Protein AF-A0A7X9J1D1-F1 (afdb_monomer_lite)

Structure (mmCIF, N/CA/C/O backbone):
data_AF-A0A7X9J1D1-F1
#
_entry.id   AF-A0A7X9J1D1-F1
#
loop_
_atom_site.group_PDB
_atom_site.id
_atom_site.type_symbol
_atom_site.label_atom_id
_atom_site.label_alt_id
_atom_site.label_comp_id
_atom_site.label_asym_id
_atom_site.label_entity_id
_atom_site.label_seq_id
_atom_site.pdbx_PDB_ins_code
_atom_site.Cartn_x
_atom_site.Cartn_y
_atom_site.Cartn_z
_atom_site.occupancy
_atom_site.B_iso_or_equiv
_atom_site.auth_seq_id
_atom_site.auth_comp_id
_atom_site.auth_asym_id
_atom_site.auth_atom_id
_atom_site.pdbx_PDB_model_num
ATOM 1 N N . MET A 1 1 ? -18.814 24.454 -16.042 1.00 37.38 1 MET A N 1
ATOM 2 C CA . MET A 1 1 ? -18.694 24.321 -14.575 1.00 37.38 1 MET A CA 1
ATOM 3 C C . MET A 1 1 ? -17.590 23.316 -14.284 1.00 37.38 1 MET A C 1
ATOM 5 O O . MET A 1 1 ? -17.759 22.141 -14.573 1.00 37.38 1 MET A O 1
ATOM 9 N N . ARG A 1 2 ? -16.422 23.793 -13.845 1.00 37.97 2 ARG A N 1
ATOM 10 C CA . ARG A 1 2 ? -15.313 22.965 -13.346 1.00 37.97 2 ARG A CA 1
ATOM 11 C C . ARG A 1 2 ? -15.400 22.932 -11.813 1.00 37.97 2 ARG A C 1
ATOM 13 O O . ARG A 1 2 ? -15.785 23.941 -11.235 1.00 37.97 2 ARG A O 1
ATOM 20 N N . ASN A 1 3 ? -14.972 21.813 -11.222 1.00 38.62 3 ASN A N 1
ATOM 21 C CA . ASN A 1 3 ? -14.727 21.553 -9.791 1.00 38.62 3 ASN A CA 1
ATOM 22 C C . ASN A 1 3 ? -15.953 21.144 -8.947 1.00 38.62 3 ASN A C 1
ATOM 24 O O . ASN A 1 3 ? -16.710 21.983 -8.480 1.00 38.62 3 ASN A O 1
ATOM 28 N N . GLY A 1 4 ? -16.102 19.833 -8.706 1.00 32.44 4 GLY A N 1
ATOM 29 C CA . GLY A 1 4 ? -17.093 19.280 -7.764 1.00 32.44 4 GLY A CA 1
ATOM 30 C C . GLY A 1 4 ? -17.046 17.759 -7.524 1.00 32.44 4 GLY A C 1
ATOM 31 O O . GLY A 1 4 ? -17.862 17.243 -6.770 1.00 32.44 4 GLY A O 1
ATOM 32 N N . GLY A 1 5 ? -16.121 17.014 -8.145 1.00 44.38 5 GLY A N 1
ATOM 33 C CA . GLY A 1 5 ? -16.179 15.542 -8.152 1.00 44.38 5 GLY A CA 1
ATOM 34 C C . GLY A 1 5 ? -15.749 14.841 -6.856 1.00 44.38 5 GLY A C 1
ATOM 35 O O . GLY A 1 5 ? -16.310 13.802 -6.530 1.00 44.38 5 GLY A O 1
ATOM 36 N N . GLY A 1 6 ? -14.772 15.386 -6.121 1.00 51.91 6 GLY A N 1
ATOM 37 C CA . GLY A 1 6 ? -14.196 14.722 -4.940 1.00 51.91 6 GLY A CA 1
ATOM 38 C C . GLY A 1 6 ? -15.049 14.874 -3.679 1.00 51.91 6 GLY A C 1
ATOM 39 O O . GLY A 1 6 ? -15.482 13.885 -3.099 1.00 51.91 6 GLY A O 1
ATOM 40 N N . ALA A 1 7 ? -15.357 16.117 -3.294 1.00 53.47 7 ALA A N 1
ATOM 41 C CA . ALA A 1 7 ? -16.108 16.407 -2.069 1.00 53.47 7 ALA A CA 1
ATOM 42 C C . ALA A 1 7 ? -17.511 15.772 -2.057 1.00 53.47 7 ALA A C 1
ATOM 44 O O . ALA A 1 7 ? -17.923 15.228 -1.040 1.00 53.47 7 ALA A O 1
ATOM 45 N N . ASN A 1 8 ? -18.210 15.774 -3.200 1.00 55.28 8 ASN A N 1
ATOM 46 C CA . ASN A 1 8 ? -19.555 15.203 -3.313 1.00 55.28 8 ASN A CA 1
ATOM 47 C C . ASN A 1 8 ? -19.542 13.661 -3.230 1.00 55.28 8 ASN A C 1
ATOM 49 O O . ASN A 1 8 ? -20.447 13.050 -2.673 1.00 55.28 8 ASN A O 1
ATOM 53 N N . ARG A 1 9 ? -18.483 13.005 -3.729 1.00 58.22 9 ARG A N 1
ATOM 54 C CA . ARG A 1 9 ? -18.320 11.547 -3.589 1.00 58.22 9 ARG A CA 1
ATOM 55 C C . ARG A 1 9 ? -18.088 11.134 -2.139 1.00 58.22 9 ARG A C 1
ATOM 57 O O . ARG A 1 9 ? -18.704 10.169 -1.702 1.00 58.22 9 ARG A O 1
ATOM 64 N N . LEU A 1 10 ? -17.267 11.878 -1.401 1.00 60.16 10 LEU A N 1
ATOM 65 C CA . LEU A 1 10 ? -16.968 11.583 0.004 1.00 60.16 10 LEU A CA 1
ATOM 66 C C . LEU A 1 10 ? -18.190 11.743 0.916 1.00 60.16 10 LEU A C 1
ATOM 68 O O . LEU A 1 10 ? -18.344 10.976 1.859 1.00 60.16 10 LEU A O 1
ATOM 72 N N . SER A 1 11 ? -19.080 12.695 0.620 1.00 60.31 11 SER A N 1
ATOM 73 C CA . SER A 1 11 ? -20.310 12.910 1.394 1.00 60.31 11 SER A CA 1
ATOM 74 C C . SER A 1 11 ? -21.479 12.008 0.992 1.00 60.31 11 SER A C 1
ATOM 76 O O . SER A 1 11 ? -22.411 11.854 1.778 1.00 60.31 11 SER A O 1
ATOM 78 N N . CYS A 1 12 ? -21.474 11.444 -0.222 1.00 62.88 12 CYS A N 1
ATOM 79 C CA . CYS A 1 12 ? -22.634 10.728 -0.772 1.00 62.88 12 CYS A CA 1
ATOM 80 C C . CYS A 1 12 ? -22.383 9.247 -1.086 1.00 62.88 12 CYS A C 1
ATOM 82 O O . CYS A 1 12 ? -23.346 8.519 -1.306 1.00 62.88 12 CYS A O 1
ATOM 84 N N . ASN A 1 13 ? -21.130 8.782 -1.097 1.00 74.69 13 ASN A N 1
ATOM 85 C CA . ASN A 1 13 ? -20.794 7.370 -1.260 1.00 74.69 13 ASN A CA 1
ATOM 86 C C . ASN A 1 13 ? -19.872 6.888 -0.131 1.00 74.69 13 ASN A C 1
ATOM 88 O O . ASN A 1 13 ? -18.643 6.909 -0.235 1.00 74.69 13 ASN A O 1
ATOM 92 N N . MET A 1 14 ? -20.487 6.401 0.947 1.00 79.38 14 MET A N 1
ATOM 93 C CA . MET A 1 14 ? -19.767 5.851 2.099 1.00 79.38 14 MET A CA 1
ATOM 94 C C . MET A 1 14 ? -19.216 4.432 1.863 1.00 79.38 14 MET A C 1
ATOM 96 O O . MET A 1 14 ? -18.467 3.933 2.702 1.00 79.38 14 MET A O 1
ATOM 100 N N . LEU A 1 15 ? -19.552 3.800 0.731 1.00 84.25 15 LEU A N 1
ATOM 101 C CA . LEU A 1 15 ? -19.179 2.426 0.364 1.00 84.25 15 LEU A CA 1
ATOM 102 C C . LEU A 1 15 ? -18.199 2.365 -0.827 1.00 84.25 15 LEU A C 1
ATOM 104 O O . LEU A 1 15 ? -18.083 1.340 -1.497 1.00 84.25 15 LEU A O 1
ATOM 108 N N . GLY A 1 16 ? -17.491 3.463 -1.103 1.00 89.56 16 GLY A N 1
ATOM 109 C CA . GLY A 1 16 ? -16.378 3.486 -2.055 1.00 89.56 16 GLY A CA 1
ATOM 110 C C . GLY A 1 16 ? -15.032 3.200 -1.387 1.00 89.56 16 GLY A C 1
ATOM 111 O O . GLY A 1 16 ? -14.862 3.469 -0.193 1.00 89.56 16 GLY A O 1
ATOM 112 N N . SER A 1 17 ? -14.061 2.716 -2.168 1.00 93.19 17 SER A N 1
ATOM 113 C CA . SER A 1 17 ? -12.706 2.389 -1.683 1.00 93.19 17 SER A CA 1
ATOM 114 C C . SER A 1 17 ? -12.043 3.564 -0.952 1.00 93.19 17 SER A C 1
ATOM 116 O O . SER A 1 17 ? -11.580 3.422 0.176 1.00 93.19 17 SER A O 1
ATOM 118 N N . GLN A 1 18 ? -12.121 4.767 -1.525 1.00 92.00 18 GLN A N 1
ATOM 119 C CA . GLN A 1 18 ? -11.557 5.978 -0.921 1.00 92.00 18 GLN A CA 1
ATOM 120 C C . GLN A 1 18 ? -12.185 6.301 0.449 1.00 92.00 18 GLN A C 1
ATOM 122 O O . GLN A 1 18 ? -11.490 6.639 1.406 1.00 92.00 18 GLN A O 1
ATOM 127 N N . THR A 1 19 ? -13.507 6.167 0.580 1.00 92.69 19 THR A N 1
ATOM 128 C CA . THR A 1 19 ? -14.197 6.429 1.851 1.00 92.69 19 THR A CA 1
ATOM 129 C C . THR A 1 19 ? -13.860 5.372 2.901 1.00 92.69 19 THR A C 1
ATOM 131 O O . THR A 1 19 ? -13.704 5.697 4.078 1.00 92.69 19 THR A O 1
ATOM 134 N N . MET A 1 20 ? -13.690 4.116 2.479 1.00 95.50 20 MET A N 1
ATOM 135 C CA . MET A 1 20 ? -13.184 3.048 3.339 1.00 95.50 20 MET A CA 1
ATOM 136 C C . MET A 1 20 ? -11.764 3.353 3.829 1.00 95.50 20 MET A C 1
ATOM 138 O O . MET A 1 20 ? -11.512 3.230 5.026 1.00 95.50 20 MET A O 1
ATOM 142 N N . CYS A 1 21 ? -10.872 3.825 2.951 1.00 96.88 21 CYS A N 1
ATOM 143 C CA . CYS A 1 21 ? -9.528 4.271 3.321 1.00 96.88 21 CYS A CA 1
ATOM 144 C C . CYS A 1 21 ? -9.569 5.333 4.428 1.00 96.88 21 CYS A C 1
ATOM 146 O O . CYS A 1 21 ? -8.944 5.167 5.476 1.00 96.88 21 CYS A O 1
ATOM 148 N N . PHE A 1 22 ? -10.365 6.392 4.249 1.00 95.50 22 PHE A N 1
ATOM 149 C CA . PHE A 1 22 ? -10.497 7.443 5.260 1.00 95.50 22 PHE A CA 1
ATOM 150 C C . PHE A 1 22 ? -11.062 6.925 6.582 1.00 95.50 22 PHE A C 1
ATOM 152 O O . PHE A 1 22 ? -10.557 7.281 7.646 1.00 95.50 22 PHE A O 1
ATOM 159 N N . ASN A 1 23 ? -12.079 6.065 6.531 1.00 95.62 23 ASN A N 1
ATOM 160 C CA . ASN A 1 23 ? -12.676 5.501 7.737 1.00 95.62 23 ASN A CA 1
ATOM 161 C C . ASN A 1 23 ? -11.734 4.534 8.467 1.00 95.62 23 ASN A C 1
ATOM 163 O O . ASN A 1 23 ? -11.853 4.410 9.682 1.00 95.62 23 ASN A O 1
ATOM 167 N N . LEU A 1 24 ? -10.807 3.880 7.763 1.00 97.19 24 LEU A N 1
ATOM 168 C CA . LEU A 1 24 ? -9.833 2.966 8.358 1.00 97.19 24 LEU A CA 1
ATOM 169 C C . LEU A 1 24 ? -8.592 3.691 8.895 1.00 97.19 24 LEU A C 1
ATOM 171 O O . LEU A 1 24 ? -8.147 3.434 10.006 1.00 97.19 24 LEU A O 1
ATOM 175 N N . PHE A 1 25 ? -8.013 4.615 8.132 1.00 97.69 25 PHE A N 1
ATOM 176 C CA . PHE A 1 25 ? -6.746 5.254 8.504 1.00 97.69 25 PHE A CA 1
ATOM 177 C C . PHE A 1 25 ? -6.927 6.641 9.143 1.00 97.69 25 PHE A C 1
ATOM 179 O O . PHE A 1 25 ? -5.961 7.236 9.618 1.00 97.69 25 PHE A O 1
ATOM 186 N N . GLY A 1 26 ? -8.151 7.178 9.193 1.00 96.62 26 GLY A N 1
ATOM 187 C CA . GLY A 1 26 ? -8.445 8.516 9.723 1.00 96.62 26 GLY A CA 1
ATOM 188 C C . GLY A 1 26 ? -8.077 8.679 11.200 1.00 96.62 26 GLY A C 1
ATOM 189 O O . GLY A 1 26 ? -7.373 9.635 11.546 1.00 96.62 26 GLY A O 1
ATOM 190 N N . PRO A 1 27 ? -8.472 7.742 12.079 1.00 95.56 27 PRO A N 1
ATOM 191 C CA . PRO A 1 27 ? -8.053 7.769 13.480 1.00 95.56 27 PRO A CA 1
ATOM 192 C C . PRO A 1 27 ? -6.553 7.548 13.666 1.00 95.56 27 PRO A C 1
ATOM 194 O O . PRO A 1 27 ? -5.950 8.216 14.499 1.00 95.56 27 PRO A O 1
ATOM 197 N N . LEU A 1 28 ? -5.925 6.713 12.831 1.00 96.31 28 LEU A N 1
ATOM 198 C CA . LEU A 1 28 ? -4.470 6.511 12.832 1.00 96.31 28 LEU A CA 1
ATOM 199 C C . LEU A 1 28 ? -3.724 7.803 12.484 1.00 96.31 28 LEU A C 1
ATOM 201 O O . LEU A 1 28 ? -2.705 8.110 13.091 1.00 96.31 28 LEU A O 1
ATOM 205 N N . LYS A 1 29 ? -4.249 8.584 11.535 1.00 96.56 29 LYS A N 1
ATOM 206 C CA . LYS A 1 29 ? -3.732 9.915 11.201 1.00 96.56 29 LYS A CA 1
ATOM 207 C C . LYS A 1 29 ? -3.965 10.945 12.307 1.00 96.56 29 LYS A C 1
ATOM 209 O O . LYS A 1 29 ? -3.156 11.855 12.465 1.00 96.56 29 LYS A O 1
ATOM 214 N N . SER A 1 30 ? -5.089 10.844 13.011 1.00 95.06 30 SER A N 1
ATOM 215 C CA . SER A 1 30 ? -5.463 11.778 14.081 1.00 95.06 30 SER A CA 1
ATOM 216 C C . SER A 1 30 ? -4.678 11.537 15.373 1.00 95.06 30 SER A C 1
ATOM 218 O O . SER A 1 30 ? -4.515 12.465 16.165 1.00 95.06 30 SER A O 1
ATOM 220 N N . ASP A 1 31 ? -4.164 10.321 15.575 1.00 93.56 31 ASP A N 1
ATOM 221 C CA . ASP A 1 31 ? -3.245 10.006 16.665 1.00 93.56 31 ASP A CA 1
ATOM 222 C C . ASP A 1 31 ? -1.875 10.661 16.434 1.00 93.56 31 ASP A C 1
ATOM 224 O O . ASP A 1 31 ? -0.999 10.126 15.755 1.00 93.56 31 ASP A O 1
ATOM 228 N N . GLN A 1 32 ? -1.674 11.825 17.055 1.00 89.12 32 GLN A N 1
ATOM 229 C CA . GLN A 1 32 ? -0.433 12.600 16.960 1.00 89.12 32 GLN A CA 1
ATOM 230 C C . GLN A 1 32 ? 0.802 11.839 17.459 1.00 89.12 32 GLN A C 1
ATOM 232 O O . GLN A 1 32 ? 1.917 12.177 17.067 1.00 89.12 32 GLN A O 1
ATOM 237 N N . SER A 1 33 ? 0.624 10.832 18.320 1.00 93.50 33 SER A N 1
ATOM 238 C CA . SER A 1 33 ? 1.737 10.026 18.823 1.00 93.50 33 SER A CA 1
ATOM 239 C C . SER A 1 33 ? 2.232 8.989 17.810 1.00 93.50 33 SER A C 1
ATOM 241 O O . SER A 1 33 ? 3.330 8.461 17.974 1.00 93.50 33 SER A O 1
ATOM 243 N N . GLY A 1 34 ? 1.422 8.658 16.795 1.00 94.69 34 GLY A N 1
ATOM 244 C CA . GLY A 1 34 ? 1.678 7.556 15.865 1.00 94.69 34 GLY A CA 1
ATOM 245 C C . GLY A 1 34 ? 1.618 6.168 16.516 1.00 94.69 34 GLY A C 1
ATOM 246 O O . GLY A 1 34 ? 1.921 5.169 15.857 1.00 94.69 34 GLY A O 1
ATOM 247 N N . SER A 1 35 ? 1.239 6.069 17.793 1.00 95.50 35 SER A N 1
ATOM 248 C CA . SER A 1 35 ? 1.247 4.819 18.556 1.00 95.50 35 SER A CA 1
ATOM 249 C C . SER A 1 35 ? 0.245 3.806 18.012 1.00 95.50 35 SER A C 1
ATOM 251 O O . SER A 1 35 ? 0.592 2.637 17.862 1.00 95.50 35 SER A O 1
ATOM 253 N N . LEU A 1 36 ? -0.953 4.249 17.625 1.00 95.81 36 LEU A N 1
ATOM 254 C CA . LEU A 1 36 ? -1.994 3.389 17.073 1.00 95.81 36 LEU A CA 1
ATOM 255 C C . LEU A 1 36 ? -1.579 2.811 15.715 1.00 95.81 36 LEU A C 1
ATOM 257 O O . LEU A 1 36 ? -1.757 1.622 15.454 1.00 95.81 36 LEU A O 1
ATOM 261 N N . ALA A 1 37 ? -0.968 3.635 14.863 1.00 97.31 37 ALA A N 1
ATOM 262 C CA . ALA A 1 37 ? -0.440 3.183 13.581 1.00 97.31 37 ALA A CA 1
ATOM 263 C C . ALA A 1 37 ? 0.767 2.241 13.763 1.00 97.31 37 ALA A C 1
ATOM 265 O O . ALA A 1 37 ? 0.857 1.223 13.081 1.00 97.31 37 ALA A O 1
ATOM 266 N N . SER A 1 38 ? 1.658 2.528 14.718 1.00 97.88 38 SER A N 1
ATOM 267 C CA . SER A 1 38 ? 2.794 1.653 15.060 1.00 97.88 38 SER A CA 1
ATOM 268 C C . SER A 1 38 ? 2.322 0.298 15.590 1.00 97.88 38 SER A C 1
ATOM 270 O O . SER A 1 38 ? 2.835 -0.745 15.193 1.00 97.88 38 SER A O 1
ATOM 272 N N . LEU A 1 39 ? 1.294 0.304 16.441 1.00 96.38 39 LEU A N 1
ATOM 273 C CA . LEU A 1 39 ? 0.653 -0.893 16.978 1.00 96.38 39 LEU A CA 1
ATOM 274 C C . LEU A 1 39 ? 0.052 -1.760 15.870 1.00 96.38 39 LEU A C 1
ATOM 276 O O . LEU A 1 39 ? 0.234 -2.978 15.891 1.00 96.38 39 LEU A O 1
ATOM 280 N N . LEU A 1 40 ? -0.620 -1.136 14.897 1.00 97.25 40 LEU A N 1
ATOM 281 C CA . LEU A 1 40 ? -1.134 -1.828 13.719 1.00 97.25 40 LEU A CA 1
ATOM 282 C C . LEU A 1 40 ? 0.003 -2.498 12.934 1.00 97.25 40 LEU A C 1
ATOM 284 O O . LEU A 1 40 ? -0.059 -3.701 12.681 1.00 97.25 40 LEU A O 1
ATOM 288 N N . LEU A 1 41 ? 1.061 -1.753 12.587 1.00 97.56 41 LEU A N 1
ATOM 289 C CA . LEU A 1 41 ? 2.206 -2.312 11.853 1.00 97.56 41 LEU A CA 1
ATOM 290 C C . LEU A 1 41 ? 2.890 -3.452 12.619 1.00 97.56 41 LEU A C 1
ATOM 292 O O . LEU A 1 41 ? 3.300 -4.436 12.013 1.00 97.56 41 LEU A O 1
ATOM 296 N N . GLY A 1 42 ? 2.948 -3.368 13.950 1.00 97.12 42 GLY A N 1
ATOM 297 C CA . GLY A 1 42 ? 3.473 -4.421 14.820 1.00 97.12 42 GLY A CA 1
ATOM 298 C C . GLY A 1 42 ? 2.754 -5.769 14.701 1.00 97.12 42 GLY A C 1
ATOM 299 O O . GLY A 1 42 ? 3.328 -6.813 15.027 1.00 97.12 42 GLY A O 1
ATOM 300 N N . ARG A 1 43 ? 1.497 -5.752 14.245 1.00 97.06 43 ARG A N 1
ATOM 301 C CA . ARG A 1 43 ? 0.596 -6.910 14.226 1.00 97.06 43 ARG A CA 1
ATOM 302 C C . ARG A 1 43 ? 0.249 -7.399 12.822 1.00 97.06 43 ARG A C 1
ATOM 304 O O . ARG A 1 43 ? -0.106 -8.566 12.678 1.00 97.06 43 ARG A O 1
ATOM 311 N N . LEU A 1 44 ? 0.380 -6.556 11.799 1.00 97.75 44 LEU A N 1
ATOM 312 C CA . LEU A 1 44 ? 0.103 -6.946 10.418 1.00 97.75 44 LEU A CA 1
ATOM 313 C C . LEU A 1 44 ? 1.167 -7.914 9.860 1.00 97.75 44 LEU A C 1
ATOM 315 O O . LEU A 1 44 ? 2.366 -7.745 10.099 1.00 97.75 44 LEU A O 1
ATOM 319 N N . PRO A 1 45 ? 0.765 -8.928 9.074 1.00 96.88 45 PRO A N 1
ATOM 320 C CA . PRO A 1 45 ? 1.703 -9.854 8.453 1.00 96.88 45 PRO A CA 1
ATOM 321 C C . PRO A 1 45 ? 2.564 -9.143 7.401 1.00 96.88 45 PRO A C 1
ATOM 323 O O . PRO A 1 45 ? 2.072 -8.343 6.605 1.00 96.88 45 PRO A O 1
ATOM 326 N N . GLY A 1 46 ? 3.867 -9.436 7.410 1.00 96.50 46 GLY A N 1
ATOM 327 C CA . GLY A 1 46 ? 4.854 -8.832 6.505 1.00 96.50 46 GLY A CA 1
ATOM 328 C C . GLY A 1 46 ? 5.204 -7.370 6.810 1.00 96.50 46 GLY A C 1
ATOM 329 O O . GLY A 1 46 ? 6.185 -6.868 6.274 1.00 96.50 46 GLY A O 1
ATOM 330 N N . ALA A 1 47 ? 4.456 -6.702 7.692 1.00 96.75 47 ALA A N 1
ATOM 331 C CA . ALA A 1 47 ? 4.760 -5.352 8.136 1.00 96.75 47 ALA A CA 1
ATOM 332 C C . ALA A 1 47 ? 5.990 -5.319 9.074 1.00 96.75 47 ALA A C 1
ATOM 334 O O . ALA A 1 47 ? 6.290 -6.299 9.770 1.00 96.75 47 ALA A O 1
ATOM 335 N N . PRO A 1 48 ? 6.707 -4.185 9.130 1.00 94.19 48 PRO A N 1
ATOM 336 C CA . PRO A 1 48 ? 7.881 -4.009 9.980 1.00 94.19 48 PRO A CA 1
ATOM 337 C C . PRO A 1 48 ? 7.480 -3.930 11.468 1.00 94.19 48 PRO A C 1
ATOM 339 O O . PRO A 1 48 ? 7.018 -2.898 11.947 1.00 94.19 48 PRO A O 1
ATOM 342 N N . LYS A 1 49 ? 7.687 -5.021 12.220 1.00 92.81 49 LYS A N 1
ATOM 343 C CA . LYS A 1 49 ? 7.105 -5.214 13.569 1.00 92.81 49 LYS A CA 1
ATOM 344 C C . LYS A 1 49 ? 7.531 -4.201 14.645 1.00 92.81 49 LYS A C 1
ATOM 346 O O . LYS A 1 49 ? 6.759 -3.873 15.534 1.00 92.81 49 LYS A O 1
ATOM 351 N N . ASP A 1 50 ? 8.772 -3.746 14.586 1.00 93.75 50 ASP A N 1
ATOM 352 C CA . ASP A 1 50 ? 9.421 -2.787 15.496 1.00 93.75 50 ASP A CA 1
ATOM 353 C C . ASP A 1 50 ? 9.510 -1.370 14.898 1.00 93.75 50 ASP A C 1
ATOM 355 O O . ASP A 1 50 ? 10.362 -0.575 15.287 1.00 93.75 50 ASP A O 1
ATOM 359 N N . ALA A 1 51 ? 8.656 -1.050 13.921 1.00 97.44 51 ALA A N 1
ATOM 360 C CA . ALA A 1 51 ? 8.580 0.289 13.352 1.00 97.44 51 ALA A CA 1
ATOM 361 C C . ALA A 1 51 ? 7.860 1.282 14.278 1.00 97.44 51 ALA A C 1
ATOM 363 O O . ALA A 1 51 ? 6.784 1.000 14.803 1.00 97.44 51 ALA A O 1
ATOM 364 N N . SER A 1 52 ? 8.420 2.486 14.379 1.00 98.25 52 SER A N 1
ATOM 365 C CA . SER A 1 52 ? 7.769 3.657 14.963 1.00 98.25 52 SER A CA 1
ATOM 366 C C . SER A 1 52 ? 7.220 4.533 13.843 1.00 98.25 52 SER A C 1
ATOM 368 O O . SER A 1 52 ? 7.985 5.144 13.093 1.00 98.25 52 SER A O 1
ATOM 370 N N . VAL A 1 53 ? 5.898 4.590 13.704 1.00 98.44 53 VAL A N 1
ATOM 371 C CA . VAL A 1 53 ? 5.230 5.408 12.687 1.00 98.44 53 VAL A CA 1
ATOM 372 C C . VAL A 1 53 ? 5.476 6.888 12.954 1.00 98.44 53 VAL A C 1
ATOM 374 O O . VAL A 1 53 ? 5.241 7.392 14.047 1.00 98.44 53 VAL A O 1
ATOM 377 N N . THR A 1 54 ? 5.942 7.586 11.922 1.00 98.00 54 THR A N 1
ATOM 378 C CA . THR A 1 54 ? 6.237 9.023 11.941 1.00 98.00 54 THR A CA 1
ATOM 379 C C . THR A 1 54 ? 5.174 9.852 11.230 1.00 98.00 54 THR A C 1
ATOM 381 O O . THR A 1 54 ? 5.124 11.065 11.423 1.00 98.00 54 THR A O 1
ATOM 384 N N . GLY A 1 55 ? 4.318 9.230 10.416 1.00 97.81 55 GLY A N 1
ATOM 385 C CA . GLY A 1 55 ? 3.240 9.937 9.739 1.00 97.81 55 GLY A CA 1
ATOM 386 C C . GLY A 1 55 ? 2.286 9.021 8.986 1.00 97.81 55 GLY A C 1
ATOM 387 O O . GLY A 1 55 ? 2.674 7.969 8.483 1.00 97.81 55 GLY A O 1
ATOM 388 N N . VAL A 1 56 ? 1.032 9.467 8.897 1.00 98.50 56 VAL A N 1
ATOM 389 C CA . VAL A 1 56 ? -0.022 8.865 8.075 1.00 98.50 56 VAL A CA 1
ATOM 390 C C . VAL A 1 56 ? -0.600 9.947 7.166 1.00 98.50 56 VAL A C 1
ATOM 392 O O . VAL A 1 56 ? -1.031 11.022 7.611 1.00 98.50 56 VAL A O 1
ATOM 395 N N . PHE A 1 57 ? -0.597 9.673 5.870 1.00 98.25 57 PHE A N 1
ATOM 396 C CA . PHE A 1 57 ? -0.987 10.600 4.816 1.00 98.25 57 PHE A CA 1
ATOM 397 C C . PHE A 1 57 ? -2.035 9.946 3.925 1.00 98.25 57 PHE A C 1
ATOM 399 O O . PHE A 1 57 ? -2.071 8.728 3.801 1.00 98.25 57 PHE A O 1
ATOM 406 N N . PHE A 1 58 ? -2.881 10.771 3.321 1.00 98.06 58 PHE A N 1
ATOM 407 C CA . PHE A 1 58 ? -3.893 10.347 2.362 1.00 98.06 58 PHE A CA 1
ATOM 408 C C . PHE A 1 58 ? -3.570 10.935 1.001 1.00 98.06 58 PHE A C 1
ATOM 410 O O . PHE A 1 58 ? -3.028 12.042 0.954 1.00 98.06 58 PHE A O 1
ATOM 417 N N . GLU A 1 59 ? -3.939 10.229 -0.069 1.00 96.94 59 GLU A N 1
ATOM 418 C CA . GLU A 1 59 ? -3.720 10.680 -1.452 1.00 96.94 59 GLU A CA 1
ATOM 419 C C . GLU A 1 59 ? -2.261 11.097 -1.684 1.00 96.94 59 GLU A C 1
ATOM 421 O O . GLU A 1 59 ? -1.954 12.172 -2.207 1.00 96.94 59 GLU A O 1
ATOM 426 N N . TYR A 1 60 ? -1.336 10.268 -1.200 1.00 98.19 60 TYR A N 1
ATOM 427 C CA . TYR A 1 60 ? 0.075 10.610 -1.180 1.00 98.19 60 TYR A CA 1
ATOM 428 C C . TYR A 1 60 ? 0.737 10.242 -2.503 1.00 98.19 60 TYR A C 1
ATOM 430 O O . TYR A 1 60 ? 0.701 9.091 -2.939 1.00 98.19 60 TYR A O 1
ATOM 438 N N . ALA A 1 61 ? 1.422 11.212 -3.096 1.00 96.69 61 ALA A N 1
ATOM 439 C CA . ALA A 1 61 ? 2.377 10.990 -4.167 1.00 96.69 61 ALA A CA 1
ATOM 440 C C . ALA A 1 61 ? 3.629 11.842 -3.901 1.00 96.69 61 ALA A C 1
ATOM 442 O O . ALA A 1 61 ? 3.491 13.012 -3.523 1.00 96.69 61 ALA A O 1
ATOM 443 N N . PRO A 1 62 ? 4.841 11.299 -4.109 1.00 96.19 62 PRO A N 1
ATOM 444 C CA . PRO A 1 62 ? 6.055 12.106 -4.131 1.00 96.19 62 PRO A CA 1
ATOM 445 C C . PRO A 1 62 ? 6.055 13.035 -5.360 1.00 96.19 62 PRO A C 1
ATOM 447 O O . PRO A 1 62 ? 5.155 12.982 -6.203 1.00 96.19 62 PRO A O 1
ATOM 450 N N . ASP A 1 63 ? 7.077 13.886 -5.502 1.00 95.19 63 ASP A N 1
ATOM 451 C CA . ASP A 1 63 ? 7.215 14.724 -6.698 1.00 95.19 63 ASP A CA 1
ATOM 452 C C . ASP A 1 63 ? 7.251 13.858 -7.965 1.00 95.19 63 ASP A C 1
ATOM 454 O O . ASP A 1 63 ? 8.233 13.164 -8.259 1.00 95.19 63 ASP A O 1
ATOM 458 N N . LYS A 1 64 ? 6.166 13.939 -8.743 1.00 93.69 64 LYS A N 1
ATOM 459 C CA . LYS A 1 64 ? 5.983 13.154 -9.961 1.00 93.69 64 LYS A CA 1
ATOM 460 C C . LYS A 1 64 ? 7.123 13.350 -10.959 1.00 93.69 64 LYS A C 1
ATOM 462 O O . LYS A 1 64 ? 7.435 12.408 -11.679 1.00 93.69 64 LYS A O 1
ATOM 467 N N . THR A 1 65 ? 7.750 14.526 -11.015 1.00 94.12 65 THR A N 1
ATOM 468 C CA . THR A 1 65 ? 8.797 14.828 -12.007 1.00 94.12 65 THR A CA 1
ATOM 469 C C . THR A 1 65 ? 10.086 14.047 -11.762 1.00 94.12 65 THR A C 1
ATOM 471 O O . THR A 1 65 ? 10.788 13.723 -12.717 1.00 94.12 65 THR A O 1
ATOM 474 N N . HIS A 1 66 ? 10.339 13.659 -10.511 1.00 94.31 66 HIS A N 1
ATOM 475 C CA . HIS A 1 66 ? 11.455 12.798 -10.118 1.00 94.31 66 HIS A CA 1
ATOM 476 C C . HIS A 1 66 ? 11.082 11.305 -10.064 1.00 94.31 66 HIS A C 1
ATOM 478 O O . HIS A 1 66 ? 11.926 10.476 -9.735 1.00 94.31 66 HIS A O 1
ATOM 484 N N . HIS A 1 67 ? 9.824 10.952 -10.356 1.00 96.25 67 HIS A N 1
ATOM 485 C CA . HIS A 1 67 ? 9.281 9.598 -10.195 1.00 96.25 67 HIS A CA 1
ATOM 486 C C . HIS A 1 67 ? 8.636 9.111 -11.503 1.00 96.25 67 HIS A C 1
ATOM 488 O O . HIS A 1 67 ? 9.311 8.951 -12.521 1.00 96.25 67 HIS A O 1
ATOM 494 N N . LEU A 1 68 ? 7.325 8.853 -11.495 1.00 95.81 68 LEU A N 1
ATOM 495 C CA . LEU A 1 68 ? 6.612 8.261 -12.631 1.00 95.81 68 LEU A CA 1
ATOM 496 C C . LEU A 1 68 ? 6.142 9.285 -13.666 1.00 95.81 68 LEU A C 1
ATOM 498 O O . LEU A 1 68 ? 5.727 8.912 -14.760 1.00 95.81 68 LEU A O 1
ATOM 502 N N . ASN A 1 69 ? 6.181 10.574 -13.331 1.00 95.94 69 ASN A N 1
ATOM 503 C CA . ASN A 1 69 ? 5.646 11.671 -14.129 1.00 95.94 69 ASN A CA 1
ATOM 504 C C . ASN A 1 69 ? 4.204 11.411 -14.613 1.00 95.94 69 ASN A C 1
ATOM 506 O O . ASN A 1 69 ? 3.853 11.709 -15.757 1.00 95.94 69 ASN A O 1
ATOM 510 N N . ASP A 1 70 ? 3.374 10.810 -13.760 1.00 94.50 70 ASP A N 1
ATOM 511 C CA . ASP A 1 70 ? 1.942 10.606 -13.971 1.00 94.50 70 ASP A CA 1
ATOM 512 C C . ASP A 1 70 ? 1.140 11.015 -12.719 1.00 94.50 70 ASP A C 1
ATOM 514 O O . ASP A 1 70 ? 1.638 11.775 -11.887 1.00 94.50 70 ASP A O 1
ATOM 518 N N . ALA A 1 71 ? -0.132 10.618 -12.647 1.00 93.88 71 ALA A N 1
ATOM 519 C CA . ALA A 1 71 ? -1.042 10.966 -11.555 1.00 93.88 71 ALA A CA 1
ATOM 520 C C . ALA A 1 71 ? -1.215 9.832 -10.528 1.00 93.88 71 ALA A C 1
ATOM 522 O O . ALA A 1 71 ? -2.214 9.811 -9.818 1.00 93.88 71 ALA A O 1
ATOM 523 N N . THR A 1 72 ? -0.296 8.865 -10.484 1.00 96.00 72 THR A N 1
ATOM 524 C CA . THR A 1 72 ? -0.357 7.764 -9.517 1.00 96.00 72 THR A CA 1
ATOM 525 C C . THR A 1 72 ? -0.101 8.292 -8.105 1.00 96.00 72 THR A C 1
ATOM 527 O O . THR A 1 72 ? 0.915 8.941 -7.856 1.00 96.00 72 THR A O 1
ATOM 530 N N . SER A 1 73 ? -1.007 7.976 -7.186 1.00 96.88 73 SER A N 1
ATOM 531 C CA . SER A 1 73 ? -0.904 8.211 -5.745 1.00 96.88 73 SER A CA 1
ATOM 532 C C . SER A 1 73 ? -1.264 6.932 -4.992 1.00 96.88 73 SER A C 1
ATOM 534 O O . SER A 1 73 ? -1.887 6.028 -5.550 1.00 96.88 73 SER A O 1
ATOM 536 N N . PHE A 1 74 ? -0.847 6.848 -3.732 1.00 98.50 74 PHE A N 1
ATOM 537 C CA . PHE A 1 74 ? -1.376 5.878 -2.780 1.00 98.50 74 PHE A CA 1
ATOM 538 C C . PHE A 1 74 ? -2.593 6.472 -2.071 1.00 98.50 74 PHE A C 1
ATOM 540 O O . PHE A 1 74 ? -2.551 7.635 -1.657 1.00 98.50 74 PHE A O 1
ATOM 547 N N . ASP A 1 75 ? -3.634 5.666 -1.865 1.00 98.00 75 ASP A N 1
ATOM 548 C CA . ASP A 1 75 ? -4.812 6.072 -1.091 1.00 98.00 75 ASP A CA 1
ATOM 549 C C . ASP A 1 75 ? -4.414 6.476 0.335 1.00 98.00 75 ASP A C 1
ATOM 551 O O . ASP A 1 75 ? -4.847 7.514 0.842 1.00 98.00 75 ASP A O 1
ATOM 555 N N . ALA A 1 76 ? -3.543 5.677 0.962 1.00 98.62 76 ALA A N 1
ATOM 556 C CA . ALA A 1 76 ? -2.884 5.999 2.221 1.00 98.62 76 ALA A CA 1
ATOM 557 C C . ALA A 1 76 ? -1.377 5.734 2.14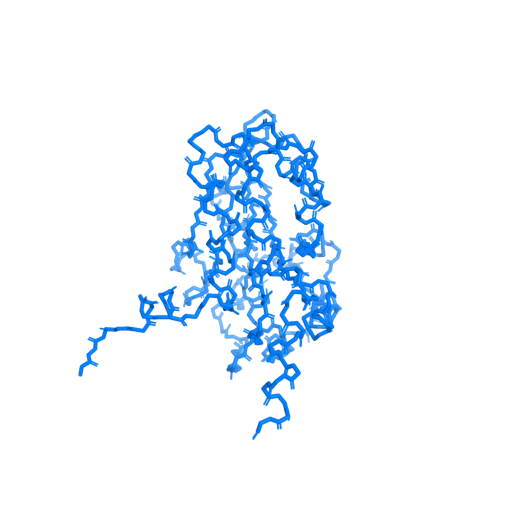8 1.00 98.62 76 ALA A C 1
ATOM 559 O O . ALA A 1 76 ? -0.899 4.887 1.402 1.00 98.62 76 ALA A O 1
ATOM 560 N N . PHE A 1 77 ? -0.609 6.458 2.951 1.00 98.75 77 PHE A N 1
ATOM 561 C CA . PHE A 1 77 ? 0.836 6.298 3.045 1.00 98.75 77 PHE A CA 1
ATOM 562 C C . PHE A 1 77 ? 1.270 6.414 4.495 1.00 98.75 77 PHE A C 1
ATOM 564 O O . PHE A 1 77 ? 0.915 7.376 5.180 1.00 98.75 77 PHE A O 1
ATOM 571 N N . ILE A 1 78 ? 2.036 5.432 4.956 1.00 98.75 78 ILE A N 1
ATOM 572 C CA . ILE A 1 78 ? 2.566 5.386 6.315 1.00 98.75 78 ILE A CA 1
ATOM 573 C C . ILE A 1 78 ? 4.082 5.492 6.233 1.00 98.75 78 ILE A C 1
ATOM 575 O O . ILE A 1 78 ? 4.726 4.595 5.697 1.00 98.75 78 ILE A O 1
ATOM 579 N N . SER A 1 79 ? 4.653 6.563 6.779 1.00 98.56 79 SER A N 1
ATOM 580 C CA . SER A 1 79 ? 6.098 6.679 6.984 1.00 98.56 79 SER A CA 1
ATOM 581 C C . SER A 1 79 ? 6.459 6.229 8.392 1.00 98.56 79 SER A C 1
ATOM 583 O O . SER A 1 79 ? 5.703 6.459 9.339 1.00 98.56 79 SER A O 1
ATOM 585 N N . TYR A 1 80 ? 7.626 5.618 8.556 1.00 98.69 80 TYR A N 1
ATOM 586 C CA . TYR A 1 80 ? 8.081 5.146 9.858 1.00 98.69 80 TYR A CA 1
ATOM 587 C C . TYR A 1 80 ? 9.610 5.141 9.969 1.00 98.69 80 TYR A C 1
ATOM 589 O O . TYR A 1 80 ? 10.338 5.302 8.985 1.00 98.69 80 TYR A O 1
ATOM 597 N N . THR A 1 81 ? 10.101 4.941 11.188 1.00 98.38 81 THR A N 1
ATOM 598 C CA . THR A 1 81 ? 11.510 4.675 11.485 1.00 98.38 81 THR A CA 1
ATOM 599 C C . THR A 1 81 ? 11.686 3.319 12.158 1.00 98.38 81 THR A C 1
ATOM 601 O O . THR A 1 81 ? 10.804 2.824 12.856 1.00 98.38 81 THR A O 1
ATOM 604 N N . ARG A 1 82 ? 12.841 2.700 11.930 1.00 97.38 82 ARG A N 1
ATOM 605 C CA . ARG A 1 82 ? 13.287 1.453 12.559 1.00 97.38 82 ARG A CA 1
ATOM 606 C C . ARG A 1 82 ? 14.229 1.759 13.728 1.00 97.38 82 ARG A C 1
ATOM 608 O O . ARG A 1 82 ? 14.801 2.858 13.772 1.00 97.38 82 ARG A O 1
ATOM 615 N N . PRO A 1 83 ? 14.477 0.803 14.640 1.00 95.56 83 PRO A N 1
ATOM 616 C CA . PRO A 1 83 ? 15.582 0.918 15.582 1.00 95.56 83 PRO A CA 1
ATOM 617 C C . PRO A 1 83 ? 16.886 1.211 14.829 1.00 95.56 83 PRO A C 1
ATOM 619 O O . PRO A 1 83 ? 17.196 0.570 13.827 1.00 95.56 83 PRO A O 1
ATOM 622 N N . GLY A 1 84 ? 17.626 2.229 15.271 1.00 92.94 84 GLY A N 1
ATOM 623 C CA . GLY A 1 84 ? 18.810 2.728 14.558 1.00 92.94 84 GLY A CA 1
ATOM 624 C C . GLY A 1 84 ? 18.539 3.858 13.555 1.00 92.94 84 GLY A C 1
ATOM 625 O O . GLY A 1 84 ? 19.481 4.366 12.957 1.00 92.94 84 GLY A O 1
ATOM 626 N N . GLY A 1 85 ? 17.287 4.299 13.397 1.00 95.31 85 GLY A N 1
ATOM 627 C CA . GLY A 1 85 ? 16.934 5.519 12.659 1.00 95.31 85 GLY A CA 1
ATOM 628 C C . GLY A 1 85 ? 16.729 5.340 11.154 1.00 95.31 85 GLY A C 1
ATOM 629 O O . GLY A 1 85 ? 16.447 6.321 10.466 1.00 95.31 85 GLY A O 1
ATOM 630 N N . ALA A 1 86 ? 16.829 4.111 10.638 1.00 96.25 86 ALA A N 1
ATOM 631 C CA . ALA A 1 86 ? 16.523 3.815 9.243 1.00 96.25 86 ALA A CA 1
ATOM 632 C C . ALA A 1 86 ? 15.055 4.152 8.938 1.00 96.25 86 ALA A C 1
ATOM 634 O O . ALA A 1 86 ? 14.158 3.803 9.707 1.00 96.25 86 ALA A O 1
ATOM 635 N N . LYS A 1 87 ? 14.816 4.863 7.834 1.00 98.38 87 LYS A N 1
ATOM 636 C CA . LYS A 1 87 ? 13.476 5.277 7.408 1.00 98.38 87 LYS A CA 1
ATOM 637 C C . LYS A 1 87 ? 12.879 4.244 6.465 1.00 98.38 87 LYS A C 1
ATOM 639 O O . LYS A 1 87 ? 13.582 3.728 5.590 1.00 98.38 87 LYS A O 1
ATOM 644 N N . GLY A 1 88 ? 11.583 4.008 6.607 1.00 98.50 88 GLY A N 1
ATOM 645 C CA . GLY A 1 88 ? 10.814 3.183 5.687 1.00 98.50 88 GLY A CA 1
ATOM 646 C C . GLY A 1 88 ? 9.404 3.716 5.478 1.00 98.50 88 GLY A C 1
ATOM 647 O O . GLY A 1 88 ? 8.988 4.690 6.118 1.00 98.50 88 GLY A O 1
ATOM 648 N N . PHE A 1 89 ? 8.687 3.093 4.550 1.00 98.81 89 PHE A N 1
ATOM 649 C CA . PHE A 1 89 ? 7.310 3.459 4.251 1.00 98.81 89 PHE A CA 1
ATOM 650 C C . PHE A 1 89 ? 6.453 2.281 3.789 1.00 98.81 89 PHE A C 1
ATOM 652 O O . PHE A 1 89 ? 6.956 1.256 3.330 1.00 98.81 89 PHE A O 1
ATOM 659 N N . ILE A 1 90 ? 5.137 2.462 3.862 1.00 98.88 90 ILE A N 1
ATOM 660 C CA . ILE A 1 90 ? 4.149 1.591 3.230 1.00 98.88 90 ILE A CA 1
ATOM 661 C C . ILE A 1 90 ? 3.1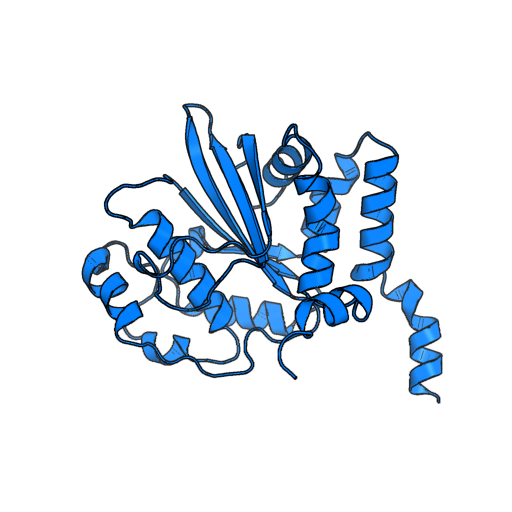79 2.472 2.451 1.00 98.88 90 ILE A C 1
ATOM 663 O O . ILE A 1 90 ? 2.444 3.265 3.041 1.00 98.88 90 ILE A O 1
ATOM 667 N N . GLY A 1 91 ? 3.194 2.342 1.127 1.00 98.75 91 GLY A N 1
ATOM 668 C CA . GLY A 1 91 ? 2.151 2.879 0.261 1.00 98.75 91 GLY A CA 1
ATOM 669 C C . GLY A 1 91 ? 0.987 1.898 0.206 1.00 98.75 91 GLY A C 1
ATOM 670 O O . GLY A 1 91 ? 1.206 0.706 0.010 1.00 98.75 91 GLY A O 1
ATOM 671 N N . ILE A 1 92 ? -0.234 2.375 0.418 1.00 98.75 92 ILE A N 1
ATOM 672 C CA . ILE A 1 92 ? -1.430 1.548 0.577 1.00 98.75 92 ILE A CA 1
ATOM 673 C C . ILE A 1 92 ? -2.436 1.912 -0.510 1.00 98.75 92 ILE A C 1
ATOM 675 O O . ILE A 1 92 ? -2.819 3.073 -0.647 1.00 98.75 92 ILE A O 1
ATOM 679 N N . GLU A 1 93 ? -2.885 0.900 -1.241 1.00 98.00 93 GLU A N 1
ATOM 680 C CA . GLU A 1 93 ? -4.044 0.954 -2.128 1.00 98.00 93 GLU A CA 1
ATOM 681 C C . GLU A 1 93 ? -5.210 0.227 -1.452 1.00 98.00 93 GLU A C 1
ATOM 683 O O . GLU A 1 93 ? -5.054 -0.882 -0.936 1.00 98.00 93 GLU A O 1
ATOM 688 N N . THR A 1 94 ? -6.390 0.832 -1.459 1.00 96.88 94 THR A N 1
ATOM 689 C CA . THR A 1 94 ? -7.604 0.253 -0.888 1.00 96.88 94 THR A CA 1
ATOM 690 C C . THR A 1 94 ? -8.579 -0.146 -1.986 1.00 96.88 94 THR A C 1
ATOM 692 O O . THR A 1 94 ? -8.736 0.560 -2.981 1.00 96.88 94 THR A O 1
ATOM 695 N N . LYS A 1 95 ? -9.254 -1.285 -1.817 1.00 95.12 95 LYS A N 1
ATOM 696 C CA . LYS A 1 95 ? -10.287 -1.766 -2.742 1.00 95.12 95 LYS A CA 1
ATOM 697 C C . LYS A 1 95 ? -11.506 -2.270 -1.996 1.00 95.12 95 LYS A C 1
ATOM 699 O O . LYS A 1 95 ? -11.367 -3.007 -1.030 1.00 95.12 95 LYS A O 1
ATOM 704 N N . LEU A 1 96 ? -12.691 -1.870 -2.451 1.00 91.44 96 LEU A N 1
ATOM 705 C CA . LEU A 1 96 ? -13.966 -2.302 -1.881 1.00 91.44 96 LEU A CA 1
ATOM 706 C C . LEU A 1 96 ? -14.968 -2.747 -2.951 1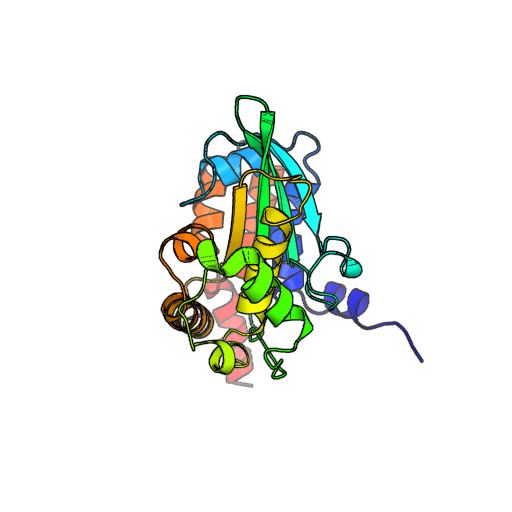.00 91.44 96 LEU A C 1
ATOM 708 O O . LEU A 1 96 ? -15.379 -3.900 -2.948 1.00 91.44 96 LEU A O 1
ATOM 712 N N . THR A 1 97 ? -15.381 -1.847 -3.849 1.00 83.44 97 THR A N 1
ATOM 713 C CA . THR A 1 97 ? -16.357 -2.172 -4.912 1.00 83.44 97 THR A CA 1
ATOM 714 C C . THR A 1 97 ? -15.856 -1.844 -6.313 1.00 83.44 97 THR A C 1
ATOM 716 O O . THR A 1 97 ? -16.333 -2.408 -7.298 1.00 83.44 97 THR A O 1
ATOM 719 N N . GLU A 1 98 ? -14.908 -0.916 -6.437 1.00 84.31 98 GLU A N 1
ATOM 720 C CA . GLU A 1 98 ? -14.385 -0.486 -7.724 1.00 84.31 98 GLU A CA 1
ATOM 721 C C . GLU A 1 98 ? -13.270 -1.416 -8.237 1.00 84.31 98 GLU A C 1
ATOM 723 O O . GLU A 1 98 ? -12.416 -1.838 -7.456 1.00 84.31 98 GLU A O 1
ATOM 728 N N . PRO A 1 99 ? -13.200 -1.688 -9.558 1.00 82.25 99 PRO A N 1
ATOM 729 C CA . PRO A 1 99 ? -12.056 -2.394 -10.128 1.00 82.25 99 PRO A CA 1
ATOM 730 C C . PRO A 1 99 ? -10.778 -1.556 -9.980 1.00 82.25 99 PRO A C 1
ATOM 732 O O . PRO A 1 99 ? -10.847 -0.326 -9.907 1.00 82.25 99 PRO A O 1
ATOM 735 N N . PHE A 1 100 ? -9.607 -2.204 -10.035 1.00 82.81 100 PHE A N 1
ATOM 736 C CA . PHE A 1 100 ? -8.313 -1.508 -10.082 1.00 82.81 100 PHE A CA 1
ATOM 737 C C . PHE A 1 100 ? -8.264 -0.469 -11.202 1.00 82.81 100 PHE A C 1
ATOM 739 O O . PHE A 1 100 ? -7.889 0.676 -10.981 1.00 82.81 100 PHE A O 1
ATOM 746 N N . SER A 1 101 ? -8.685 -0.829 -12.412 1.00 84.56 101 SER A N 1
ATOM 747 C CA . SER A 1 101 ? -8.529 0.077 -13.544 1.00 84.56 101 SER A CA 1
ATOM 748 C C . SER A 1 101 ? -9.754 0.102 -14.435 1.00 84.56 101 SER A C 1
ATOM 750 O O . SER A 1 101 ? -10.357 -0.923 -14.739 1.00 84.56 101 SER A O 1
ATOM 752 N N . ARG A 1 102 ? -10.097 1.308 -14.893 1.00 83.00 102 ARG A N 1
ATOM 753 C CA . ARG A 1 102 ? -11.129 1.546 -15.917 1.00 83.00 102 ARG A CA 1
ATOM 754 C C . ARG A 1 102 ? -10.534 1.797 -17.300 1.00 83.00 102 ARG A C 1
ATOM 756 O O . ARG A 1 102 ? -11.236 1.702 -18.298 1.00 83.00 102 ARG A O 1
ATOM 763 N N . GLU A 1 103 ? -9.245 2.121 -17.345 1.00 85.56 103 GLU A N 1
ATOM 764 C CA . GLU A 1 103 ? -8.509 2.480 -18.551 1.00 85.56 103 GLU A CA 1
ATOM 765 C C . GLU A 1 103 ? -7.206 1.688 -18.626 1.00 85.56 103 GLU A C 1
ATOM 767 O O . GLU A 1 103 ? -6.597 1.359 -17.603 1.00 85.56 103 GLU A O 1
ATOM 772 N N . HIS A 1 104 ? -6.778 1.387 -19.850 1.00 86.50 104 HIS A N 1
ATOM 773 C CA . HIS A 1 104 ? -5.489 0.768 -20.117 1.00 86.50 104 HIS A CA 1
ATOM 774 C C . HIS A 1 104 ? -4.392 1.830 -20.119 1.00 86.50 104 HIS A C 1
ATOM 776 O O . HIS A 1 104 ? -4.435 2.772 -20.909 1.00 86.50 104 HIS A O 1
ATOM 782 N N . TYR A 1 105 ? -3.373 1.634 -19.287 1.00 87.69 105 TYR A N 1
ATOM 783 C CA . TYR A 1 105 ? -2.170 2.461 -19.292 1.00 87.69 105 TYR A CA 1
ATOM 784 C C . TYR A 1 105 ? -1.011 1.636 -19.857 1.00 87.69 105 TYR A C 1
ATOM 786 O O . TYR A 1 105 ? -0.543 0.716 -19.185 1.00 87.69 105 TYR A O 1
ATOM 794 N N . PRO A 1 106 ? -0.571 1.891 -21.105 1.00 88.56 106 PRO A N 1
ATOM 795 C CA . PRO A 1 106 ? 0.519 1.133 -21.702 1.00 88.56 106 PRO A CA 1
ATOM 796 C C . PRO A 1 106 ? 1.843 1.427 -20.994 1.00 88.56 106 PRO A C 1
ATOM 798 O O . PRO A 1 106 ? 2.033 2.498 -20.410 1.00 88.56 106 PRO A O 1
ATOM 801 N N . PHE A 1 107 ? 2.789 0.495 -21.113 1.00 91.25 107 PHE A N 1
ATOM 802 C CA . PHE A 1 107 ? 4.161 0.707 -20.666 1.00 91.25 107 PHE A CA 1
ATOM 803 C C . PHE A 1 107 ? 4.830 1.801 -21.513 1.00 91.25 107 PHE A C 1
ATOM 805 O O . PHE A 1 107 ? 5.332 1.566 -22.610 1.00 91.25 107 PHE A O 1
ATOM 812 N N . ALA A 1 108 ? 4.758 3.036 -21.024 1.00 91.69 108 ALA A N 1
ATOM 813 C CA . ALA A 1 108 ? 5.286 4.223 -21.673 1.00 91.69 108 ALA A CA 1
ATOM 814 C C . ALA A 1 108 ? 6.804 4.390 -21.443 1.00 91.69 108 ALA A C 1
ATOM 816 O O . ALA A 1 108 ? 7.327 3.922 -20.429 1.00 91.69 108 ALA A O 1
ATOM 817 N N . PRO A 1 109 ? 7.508 5.158 -22.302 1.00 93.69 109 PRO A N 1
ATOM 818 C CA . PRO A 1 109 ? 8.941 5.433 -22.146 1.00 93.69 109 PRO A CA 1
ATOM 819 C C . PRO A 1 109 ? 9.339 5.976 -20.766 1.00 93.69 109 PRO A C 1
ATOM 821 O O . PRO A 1 109 ? 10.405 5.646 -20.262 1.00 93.69 109 PRO A O 1
ATOM 824 N N . ARG A 1 110 ? 8.456 6.747 -20.110 1.00 93.19 110 ARG A N 1
ATOM 825 C CA . ARG A 1 110 ? 8.674 7.271 -18.748 1.00 93.19 110 ARG A CA 1
ATOM 826 C C . ARG A 1 110 ? 8.869 6.179 -17.684 1.00 93.19 110 ARG A C 1
ATOM 828 O O . ARG A 1 110 ? 9.447 6.449 -16.643 1.00 93.19 110 ARG A O 1
ATOM 835 N N . TYR A 1 111 ? 8.353 4.974 -17.926 1.00 95.25 111 TYR A N 1
ATOM 836 C CA . TYR A 1 111 ? 8.515 3.820 -17.042 1.00 95.25 111 TYR A CA 1
ATOM 837 C C . TYR A 1 111 ? 9.733 2.980 -17.447 1.00 95.25 111 TYR A C 1
ATOM 839 O O . TYR A 1 111 ? 10.420 2.434 -16.587 1.00 95.25 111 TYR A O 1
ATOM 847 N N . ALA A 1 112 ? 10.039 2.923 -18.749 1.00 94.25 112 ALA A N 1
ATOM 848 C CA . ALA A 1 112 ? 11.206 2.220 -19.283 1.00 94.25 112 ALA A CA 1
ATOM 849 C C . ALA A 1 112 ? 12.533 2.767 -18.732 1.00 94.25 112 ALA A C 1
ATOM 851 O O . ALA A 1 112 ? 13.447 1.990 -18.474 1.00 94.25 112 ALA A O 1
ATOM 852 N N . THR A 1 113 ? 12.616 4.071 -18.453 1.00 95.31 113 THR A N 1
ATOM 853 C CA . THR A 1 113 ? 13.802 4.694 -17.838 1.00 95.31 113 THR A CA 1
ATOM 854 C C . THR A 1 113 ? 14.177 4.068 -16.491 1.00 95.31 113 THR A C 1
ATOM 856 O O . THR A 1 113 ? 15.363 3.919 -16.200 1.00 95.31 113 THR A O 1
ATOM 859 N N . TRP A 1 114 ? 13.196 3.663 -15.676 1.00 96.44 114 TRP A N 1
ATOM 860 C CA . TRP A 1 114 ? 13.434 2.996 -14.390 1.00 96.44 114 TRP A CA 1
ATOM 861 C C . TRP A 1 114 ? 14.011 1.593 -14.575 1.00 96.44 114 TRP A C 1
ATOM 863 O O . TRP A 1 114 ? 14.976 1.229 -13.901 1.00 96.44 114 TRP A O 1
ATOM 873 N N . LEU A 1 115 ? 13.472 0.835 -15.533 1.00 95.81 115 LEU A N 1
ATOM 874 C CA . LEU A 1 115 ? 14.003 -0.473 -15.918 1.00 95.81 115 LEU A CA 1
ATOM 875 C C . LEU A 1 115 ? 15.438 -0.357 -16.454 1.00 95.81 115 LEU A C 1
ATOM 877 O O . LEU A 1 115 ? 16.303 -1.148 -16.089 1.00 95.81 115 LEU A O 1
ATOM 881 N N . GLU A 1 116 ? 15.709 0.620 -17.316 1.00 95.62 116 GLU A N 1
ATOM 882 C CA . GLU A 1 116 ? 17.032 0.814 -17.916 1.00 95.62 116 GLU A CA 1
ATOM 883 C C . GLU A 1 116 ? 18.098 1.153 -16.870 1.00 95.62 116 GLU A C 1
ATOM 885 O O . GLU A 1 116 ? 19.179 0.562 -16.893 1.00 95.62 116 GLU A O 1
ATOM 890 N N . ARG A 1 117 ? 17.783 2.053 -15.930 1.00 96.12 117 ARG A N 1
ATOM 891 C CA . ARG A 1 117 ? 18.709 2.503 -14.877 1.00 96.12 117 ARG A CA 1
ATOM 892 C C . ARG A 1 117 ? 18.951 1.455 -13.793 1.00 96.12 117 ARG A C 1
ATOM 894 O O . ARG A 1 117 ? 20.065 1.358 -13.291 1.00 96.12 117 ARG A O 1
ATOM 901 N N . HIS A 1 118 ? 17.936 0.658 -13.456 1.00 96.62 118 HIS A N 1
ATOM 902 C CA . HIS A 1 118 ? 17.976 -0.274 -12.322 1.00 96.62 118 HIS A CA 1
ATOM 903 C C . HIS A 1 118 ? 17.753 -1.730 -12.738 1.00 96.62 118 HIS A C 1
ATOM 905 O O . HIS A 1 118 ? 17.206 -2.525 -11.976 1.00 96.62 118 HIS A O 1
ATOM 911 N N . ARG A 1 119 ? 18.192 -2.107 -13.945 1.00 95.50 119 ARG A N 1
ATOM 912 C CA . ARG A 1 119 ? 17.974 -3.444 -14.526 1.00 95.50 119 ARG A CA 1
ATOM 913 C C . ARG A 1 119 ? 18.366 -4.594 -13.593 1.00 95.50 119 ARG A C 1
ATOM 915 O O . ARG A 1 119 ? 17.667 -5.599 -13.552 1.00 95.50 119 ARG A O 1
ATOM 922 N N . ALA A 1 120 ? 19.472 -4.452 -12.860 1.00 95.44 120 ALA A N 1
ATOM 923 C CA . ALA A 1 120 ? 19.968 -5.481 -11.942 1.00 95.44 120 ALA A CA 1
ATOM 924 C C . ALA A 1 120 ? 19.098 -5.651 -10.683 1.00 95.44 120 ALA A C 1
ATOM 926 O O . ALA A 1 120 ? 19.109 -6.710 -10.065 1.00 95.44 120 ALA A O 1
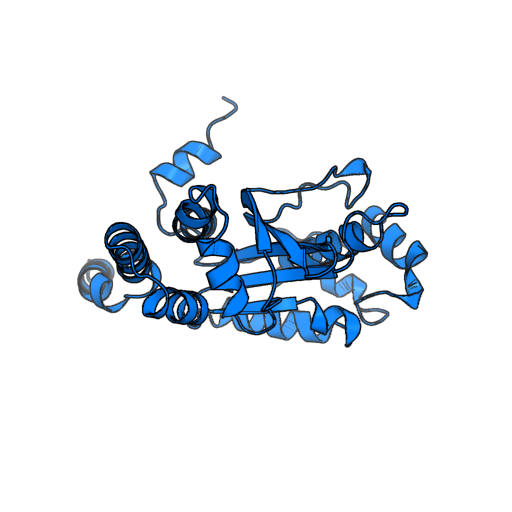ATOM 927 N N . GLU A 1 121 ? 18.343 -4.619 -10.311 1.00 96.25 121 GLU A N 1
ATOM 928 C CA . GLU A 1 121 ? 17.517 -4.575 -9.101 1.00 96.25 121 GLU A CA 1
ATOM 929 C C . GLU A 1 121 ? 16.020 -4.615 -9.424 1.00 96.25 121 GLU A C 1
ATOM 931 O O . GLU A 1 121 ? 15.191 -4.494 -8.522 1.00 96.25 121 GLU A O 1
ATOM 936 N N . TRP A 1 122 ? 15.673 -4.769 -10.705 1.00 97.69 122 TRP A N 1
ATOM 937 C CA . TRP A 1 122 ? 14.305 -4.734 -11.197 1.00 97.69 122 TRP A CA 1
ATOM 938 C C . TRP A 1 122 ? 13.432 -5.783 -10.500 1.00 97.69 122 TRP A C 1
ATOM 940 O O . TRP A 1 122 ? 13.877 -6.890 -10.194 1.00 97.69 122 TRP A O 1
ATOM 950 N N . TRP A 1 123 ? 12.181 -5.418 -10.224 1.00 98.44 123 TRP A N 1
ATOM 951 C CA . TRP A 1 123 ? 11.244 -6.256 -9.466 1.00 98.44 123 TRP A CA 1
ATOM 952 C C . TRP A 1 123 ? 10.400 -7.188 -10.326 1.00 98.44 123 TRP A C 1
ATOM 954 O O . TRP A 1 123 ? 9.795 -8.120 -9.800 1.00 98.44 123 TRP A O 1
ATOM 964 N N . TRP A 1 124 ? 10.347 -6.963 -11.635 1.00 98.25 124 TRP A N 1
ATOM 965 C CA . TRP A 1 124 ? 9.508 -7.738 -12.542 1.00 98.25 124 TRP A CA 1
ATOM 966 C C . TRP A 1 124 ? 10.346 -8.647 -13.437 1.00 98.25 124 TRP A C 1
ATOM 968 O O . TRP A 1 124 ? 11.502 -8.365 -13.751 1.00 98.25 124 TRP A O 1
ATOM 978 N N . LYS A 1 125 ? 9.757 -9.764 -13.859 1.00 97.94 125 LYS A N 1
ATOM 979 C CA . LYS A 1 125 ? 10.375 -10.701 -14.804 1.00 97.94 125 LYS A CA 1
ATOM 980 C C . LYS A 1 125 ? 10.594 -10.016 -16.156 1.00 97.94 125 LYS A C 1
ATOM 982 O O . LYS A 1 125 ? 9.795 -9.185 -16.570 1.00 97.94 125 LYS A O 1
ATOM 987 N N . ALA A 1 126 ? 11.650 -10.393 -16.869 1.00 95.31 126 ALA A N 1
ATOM 988 C CA . ALA A 1 126 ? 11.915 -9.847 -18.198 1.00 95.31 126 ALA A CA 1
ATOM 989 C C . ALA A 1 126 ? 10.798 -10.216 -19.197 1.00 95.31 126 ALA A C 1
ATOM 991 O O . ALA A 1 126 ? 10.358 -11.366 -19.230 1.00 95.31 126 ALA A O 1
ATOM 992 N N . GLY A 1 127 ? 10.378 -9.261 -20.033 1.00 93.31 127 GLY A N 1
ATOM 993 C CA . GLY A 1 127 ? 9.433 -9.494 -21.132 1.00 93.31 127 GLY A CA 1
ATOM 994 C C . GLY A 1 127 ? 7.954 -9.445 -20.740 1.00 93.31 127 GLY A C 1
ATOM 995 O O . GLY A 1 127 ? 7.094 -9.734 -21.572 1.00 93.31 127 GLY A O 1
ATOM 996 N N . VAL A 1 128 ? 7.630 -9.097 -19.491 1.00 94.94 128 VAL A N 1
ATOM 997 C CA . VAL A 1 128 ? 6.239 -8.995 -19.015 1.00 94.94 128 VAL A CA 1
ATOM 998 C C . VAL A 1 128 ? 5.642 -7.594 -19.194 1.00 94.94 128 VAL A C 1
ATOM 1000 O O . VAL A 1 128 ? 4.491 -7.374 -18.834 1.00 94.94 128 VAL A O 1
ATOM 1003 N N . GLU A 1 129 ? 6.375 -6.644 -19.780 1.00 93.44 129 GLU A N 1
ATOM 1004 C CA . GLU A 1 129 ? 6.001 -5.224 -19.842 1.00 93.44 129 GLU A CA 1
ATOM 1005 C C . GLU A 1 129 ? 4.671 -4.982 -20.569 1.00 93.44 129 GLU A C 1
ATOM 1007 O O . GLU A 1 129 ? 3.874 -4.136 -20.161 1.00 93.44 129 GLU A O 1
ATOM 1012 N N . ALA A 1 130 ? 4.377 -5.769 -21.610 1.00 90.75 130 ALA A N 1
ATOM 1013 C CA . ALA A 1 130 ? 3.102 -5.695 -22.327 1.00 90.75 130 ALA A CA 1
ATOM 1014 C C . ALA A 1 130 ? 1.895 -5.999 -21.415 1.00 90.75 130 ALA A C 1
ATOM 1016 O O . ALA A 1 130 ? 0.814 -5.426 -21.588 1.00 90.75 130 ALA A O 1
ATOM 1017 N N . ARG A 1 131 ? 2.097 -6.850 -20.400 1.00 92.69 131 ARG A N 1
ATOM 1018 C CA . ARG A 1 131 ? 1.072 -7.264 -19.436 1.00 92.69 131 ARG A CA 1
ATOM 1019 C C . ARG A 1 131 ? 0.749 -6.191 -18.403 1.00 92.69 131 ARG A C 1
ATOM 1021 O O . ARG A 1 131 ? -0.289 -6.270 -17.756 1.00 92.69 131 ARG A O 1
ATOM 1028 N N . PHE A 1 132 ? 1.595 -5.176 -18.231 1.00 91.69 132 PHE A N 1
ATOM 1029 C CA . PHE A 1 132 ? 1.342 -4.096 -17.270 1.00 91.69 132 PHE A CA 1
ATOM 1030 C C . PHE A 1 132 ? 0.144 -3.226 -17.636 1.00 91.69 132 PHE A C 1
ATOM 1032 O O . PHE A 1 132 ? -0.398 -2.548 -16.773 1.00 91.69 132 PHE A O 1
ATOM 1039 N N . SER A 1 133 ? -0.303 -3.279 -18.891 1.00 90.44 133 SER A N 1
ATOM 1040 C CA . SER A 1 133 ? -1.491 -2.564 -19.352 1.00 90.44 133 SER A CA 1
ATOM 1041 C C . SER A 1 133 ? -2.814 -3.265 -19.016 1.00 90.44 133 SER A C 1
ATOM 1043 O O . SER A 1 133 ? -3.875 -2.666 -19.213 1.00 90.44 133 SER A O 1
ATOM 1045 N N . GLU A 1 134 ? -2.786 -4.503 -18.503 1.00 91.62 134 GLU A N 1
ATOM 1046 C CA . GLU A 1 134 ? -3.982 -5.284 -18.163 1.00 91.62 134 GLU A CA 1
ATOM 1047 C C . GLU A 1 134 ? -4.859 -4.549 -17.129 1.00 91.62 134 GLU A C 1
ATOM 1049 O O . GLU A 1 134 ? -4.392 -4.156 -16.059 1.00 91.62 134 GLU A O 1
ATOM 1054 N N . LEU A 1 135 ? -6.156 -4.376 -17.422 1.00 90.88 135 LEU A N 1
ATOM 1055 C CA . LEU A 1 135 ? -7.095 -3.659 -16.537 1.00 90.88 135 LEU A CA 1
ATOM 1056 C C . LEU A 1 135 ? -7.212 -4.279 -15.145 1.00 90.88 135 LEU A C 1
ATOM 1058 O O . LEU A 1 135 ? -7.544 -3.583 -14.190 1.00 90.88 135 LEU A O 1
ATOM 1062 N N . ALA A 1 136 ? -6.942 -5.580 -15.033 1.00 90.75 136 ALA A N 1
ATOM 1063 C CA . ALA A 1 136 ? -7.033 -6.294 -13.772 1.00 90.75 136 ALA A CA 1
ATOM 1064 C C . ALA A 1 136 ? -6.100 -5.704 -12.705 1.00 90.75 136 ALA A C 1
ATOM 1066 O O . ALA A 1 136 ? -6.470 -5.695 -11.539 1.00 90.75 136 ALA A O 1
ATOM 1067 N N . TYR A 1 137 ? -4.917 -5.202 -13.083 1.00 93.19 137 TYR A N 1
ATOM 1068 C CA . TYR A 1 137 ? -3.901 -4.788 -12.111 1.00 93.19 137 TYR A CA 1
ATOM 1069 C C . TYR A 1 137 ? -3.010 -3.620 -12.558 1.00 93.19 137 TYR A C 1
ATOM 1071 O O . TYR A 1 137 ? -2.034 -3.326 -11.873 1.00 93.19 137 TYR A O 1
ATOM 1079 N N . ASN A 1 138 ? -3.285 -2.922 -13.670 1.00 94.06 138 ASN A N 1
ATOM 1080 C CA . ASN A 1 138 ? -2.389 -1.841 -14.113 1.00 94.06 138 ASN A CA 1
ATOM 1081 C C . ASN A 1 138 ? -2.238 -0.704 -13.082 1.00 94.06 138 ASN A C 1
ATOM 1083 O O . ASN A 1 138 ? -1.201 -0.044 -13.051 1.00 94.06 138 ASN A O 1
ATOM 1087 N N . GLN A 1 139 ? -3.243 -0.469 -12.229 1.00 94.62 139 GLN A N 1
ATOM 1088 C CA . GLN A 1 139 ? -3.114 0.478 -11.122 1.00 94.62 139 GLN A CA 1
ATOM 1089 C C . GLN A 1 139 ? -2.159 -0.076 -10.059 1.00 94.62 139 GLN A C 1
ATOM 109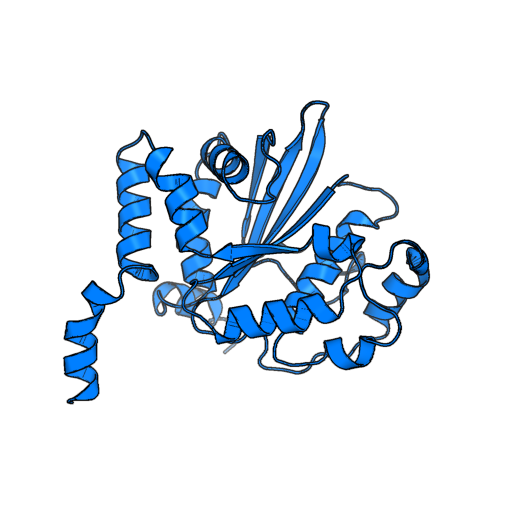1 O O . GLN A 1 139 ? -1.183 0.592 -9.737 1.00 94.62 139 GLN A O 1
ATOM 1096 N N . LEU A 1 140 ? -2.356 -1.326 -9.623 1.00 96.62 140 LEU A N 1
ATOM 1097 C CA . LEU A 1 140 ? -1.468 -2.001 -8.671 1.00 96.62 140 LEU A CA 1
ATOM 1098 C C . LEU A 1 140 ? -0.011 -2.024 -9.151 1.00 96.62 140 LEU A C 1
ATOM 1100 O O . LEU A 1 140 ? 0.911 -1.745 -8.387 1.00 96.62 140 LEU A O 1
ATOM 1104 N N . TRP A 1 141 ? 0.202 -2.304 -10.436 1.00 97.62 141 TRP A N 1
ATOM 1105 C CA . TRP A 1 141 ? 1.525 -2.235 -11.041 1.00 97.62 141 TRP A CA 1
ATOM 1106 C C . TRP A 1 141 ? 2.135 -0.830 -10.929 1.00 97.62 141 TRP A C 1
ATOM 1108 O O . TRP A 1 141 ? 3.290 -0.709 -10.526 1.00 97.62 141 TRP A O 1
ATOM 1118 N N . ARG A 1 142 ? 1.372 0.232 -11.226 1.00 97.62 142 ARG A N 1
ATOM 1119 C CA . ARG A 1 142 ? 1.851 1.617 -11.092 1.00 97.62 142 ARG A CA 1
ATOM 1120 C C . ARG A 1 142 ? 2.135 1.999 -9.644 1.00 97.62 142 ARG A C 1
ATOM 1122 O O . ARG A 1 142 ? 3.158 2.630 -9.403 1.00 97.62 142 ARG A O 1
ATOM 1129 N N . ASN A 1 143 ? 1.305 1.590 -8.684 1.00 98.25 143 ASN A N 1
ATOM 1130 C CA . ASN A 1 143 ? 1.592 1.801 -7.261 1.00 98.25 143 ASN A CA 1
ATOM 1131 C C . ASN A 1 143 ? 2.895 1.104 -6.854 1.00 98.25 143 ASN A C 1
ATOM 1133 O O . ASN A 1 143 ? 3.741 1.707 -6.200 1.00 98.25 143 ASN A O 1
ATOM 1137 N N . HIS A 1 144 ? 3.115 -0.128 -7.312 1.00 98.44 144 HIS A N 1
ATOM 1138 C CA . HIS A 1 144 ? 4.342 -0.854 -7.003 1.00 98.44 144 HIS A CA 1
ATOM 1139 C C . HIS A 1 144 ? 5.572 -0.254 -7.709 1.00 98.44 144 HIS A C 1
ATOM 1141 O O . HIS A 1 144 ? 6.649 -0.186 -7.122 1.00 98.44 144 HIS A O 1
ATOM 1147 N N . LEU A 1 145 ? 5.418 0.260 -8.936 1.00 98.44 145 LEU A N 1
ATOM 1148 C CA . LEU A 1 145 ? 6.459 1.032 -9.619 1.00 98.44 145 LEU A CA 1
ATOM 1149 C C . LEU A 1 145 ? 6.753 2.358 -8.912 1.00 98.44 145 LEU A C 1
ATOM 1151 O O . LEU A 1 145 ? 7.910 2.773 -8.862 1.00 98.44 145 LEU A O 1
ATOM 1155 N N . LEU A 1 146 ? 5.745 2.999 -8.321 1.00 98.56 146 LEU A N 1
ATOM 1156 C CA . LEU A 1 146 ? 5.943 4.189 -7.502 1.00 98.56 146 LEU A CA 1
ATOM 1157 C C . LEU A 1 146 ? 6.785 3.842 -6.267 1.00 98.56 146 LEU A C 1
ATOM 1159 O O . LEU A 1 146 ? 7.799 4.501 -6.041 1.00 98.56 146 LEU A O 1
ATOM 1163 N N . THR A 1 147 ? 6.456 2.757 -5.554 1.00 98.75 147 THR A N 1
ATOM 1164 C CA . THR A 1 147 ? 7.270 2.228 -4.442 1.00 98.75 147 THR A CA 1
ATOM 1165 C C . THR A 1 147 ? 8.712 1.961 -4.883 1.00 98.75 147 THR A C 1
ATOM 1167 O O . THR A 1 147 ? 9.646 2.411 -4.221 1.00 98.75 147 THR A O 1
ATOM 1170 N N . PHE A 1 148 ? 8.911 1.298 -6.027 1.00 98.62 148 PHE A N 1
ATOM 1171 C CA . PHE A 1 148 ? 10.243 1.065 -6.593 1.00 98.62 148 PHE A CA 1
ATOM 1172 C C . PHE A 1 148 ? 10.992 2.380 -6.832 1.00 98.62 148 PHE A C 1
ATOM 1174 O O . PHE A 1 148 ? 12.124 2.542 -6.384 1.00 98.62 148 PHE A O 1
ATOM 1181 N N . SER A 1 149 ? 10.350 3.346 -7.494 1.00 98.00 149 SER A N 1
ATOM 1182 C CA . SER A 1 149 ? 10.967 4.632 -7.834 1.00 98.00 149 SER A CA 1
ATOM 1183 C C . SER A 1 149 ? 11.366 5.450 -6.606 1.00 98.00 149 SER A C 1
ATOM 1185 O O . SER A 1 149 ? 12.384 6.133 -6.644 1.00 98.00 149 SER A O 1
ATOM 1187 N N . MET A 1 150 ? 10.620 5.347 -5.501 1.00 98.25 150 MET A N 1
ATOM 1188 C CA . MET A 1 150 ? 10.961 6.004 -4.235 1.00 98.25 150 MET A CA 1
ATOM 1189 C C . MET A 1 150 ? 12.205 5.386 -3.581 1.00 98.25 150 MET A C 1
ATOM 1191 O O . MET A 1 150 ? 13.008 6.103 -2.989 1.00 98.25 150 MET A O 1
ATOM 1195 N N . LEU A 1 151 ? 12.398 4.069 -3.712 1.00 98.06 151 LEU A N 1
ATOM 1196 C CA . LEU A 1 151 ? 13.570 3.362 -3.177 1.00 98.06 151 LEU A CA 1
ATOM 1197 C C . LEU A 1 151 ? 14.818 3.492 -4.052 1.00 98.06 151 LEU A C 1
ATOM 1199 O O . LEU A 1 151 ? 15.929 3.285 -3.570 1.00 98.06 151 LEU A O 1
ATOM 1203 N N . LYS A 1 152 ? 14.643 3.782 -5.343 1.00 96.94 152 LYS A N 1
ATOM 1204 C CA . LYS A 1 152 ? 15.725 3.841 -6.336 1.00 96.94 152 LYS A CA 1
ATOM 1205 C C . LYS A 1 152 ? 16.131 5.261 -6.727 1.00 96.94 152 LYS A C 1
ATOM 1207 O O . LYS A 1 152 ? 16.837 5.444 -7.715 1.00 96.94 152 LYS A O 1
ATOM 1212 N N . GLN A 1 153 ? 15.717 6.261 -5.951 1.00 94.94 153 GLN A N 1
ATOM 1213 C CA . GLN A 1 153 ? 16.240 7.621 -6.081 1.00 94.94 153 GLN A CA 1
ATOM 1214 C C . GLN A 1 153 ? 17.762 7.644 -5.878 1.00 94.94 153 GLN A C 1
ATOM 1216 O O . GLN A 1 153 ? 18.300 6.887 -5.072 1.00 94.94 153 GLN A O 1
ATOM 1221 N N . GLU A 1 154 ? 18.454 8.551 -6.574 1.00 90.88 154 GLU A N 1
ATOM 1222 C CA . GLU A 1 154 ? 19.909 8.734 -6.431 1.00 90.88 154 GLU A CA 1
ATOM 1223 C C . GLU A 1 154 ? 20.301 9.096 -4.992 1.00 90.88 154 GLU A C 1
ATOM 1225 O O . GLU A 1 154 ? 21.311 8.624 -4.471 1.00 90.88 154 GLU A O 1
ATOM 1230 N N . VAL A 1 155 ? 19.468 9.908 -4.335 1.00 91.38 155 VAL A N 1
ATOM 1231 C CA . VAL A 1 155 ? 19.563 10.203 -2.906 1.00 91.38 155 VAL A CA 1
ATOM 1232 C C . VAL A 1 155 ? 18.440 9.452 -2.202 1.00 91.38 155 VAL A C 1
ATOM 1234 O O . VAL A 1 155 ? 17.283 9.868 -2.237 1.00 91.38 155 VAL A O 1
ATOM 1237 N N . ALA A 1 156 ? 18.786 8.327 -1.578 1.00 89.62 156 ALA A N 1
ATOM 1238 C CA . ALA A 1 156 ? 17.819 7.480 -0.895 1.00 89.62 156 ALA A CA 1
ATOM 1239 C C . ALA A 1 156 ? 17.263 8.171 0.363 1.00 89.62 156 ALA A C 1
ATOM 1241 O O . ALA A 1 156 ? 17.978 8.386 1.343 1.00 89.62 156 ALA A O 1
ATOM 1242 N N . GLU A 1 157 ? 15.969 8.492 0.348 1.00 94.88 157 GLU A N 1
ATOM 1243 C CA . GLU A 1 157 ? 15.236 8.944 1.538 1.00 94.88 157 GLU A CA 1
ATOM 1244 C C . GLU A 1 157 ? 14.837 7.763 2.436 1.00 94.88 157 GLU A C 1
ATOM 1246 O O . GLU A 1 157 ? 14.860 7.868 3.666 1.00 94.88 157 GLU A O 1
ATOM 1251 N N . TYR A 1 158 ? 14.497 6.636 1.808 1.00 97.75 158 TYR A N 1
ATOM 1252 C CA . TYR A 1 158 ? 14.004 5.426 2.451 1.00 97.75 158 TYR A CA 1
ATOM 1253 C C . TYR A 1 158 ? 14.946 4.255 2.189 1.00 97.75 158 TYR A C 1
ATOM 1255 O O . TYR A 1 158 ? 15.485 4.098 1.096 1.00 97.75 158 TYR A O 1
ATOM 1263 N N . THR A 1 159 ? 15.118 3.419 3.207 1.00 96.56 159 THR A N 1
ATOM 1264 C CA . THR A 1 159 ? 15.941 2.199 3.143 1.00 96.56 159 THR A CA 1
ATOM 1265 C C . THR A 1 159 ? 15.123 0.953 2.815 1.00 96.56 159 THR A C 1
ATOM 1267 O O . THR A 1 159 ? 15.661 -0.025 2.304 1.00 96.56 159 THR A O 1
ATOM 1270 N N . GLU A 1 160 ? 13.819 1.000 3.075 1.00 97.38 160 GLU A N 1
ATOM 1271 C CA . GLU A 1 160 ? 12.851 -0.043 2.754 1.00 97.38 160 GLU A CA 1
ATOM 1272 C C . GLU A 1 160 ? 11.488 0.585 2.452 1.00 97.38 160 GLU A C 1
ATOM 1274 O O . GLU A 1 160 ? 11.198 1.715 2.857 1.00 97.38 160 GLU A O 1
ATOM 1279 N N . GLY A 1 161 ? 10.662 -0.132 1.699 1.00 98.25 161 GLY A N 1
ATOM 1280 C CA . GLY A 1 161 ? 9.391 0.375 1.212 1.00 98.25 161 GLY A CA 1
ATOM 1281 C C . GLY A 1 161 ? 8.515 -0.758 0.716 1.00 98.25 161 GLY A C 1
ATOM 1282 O O . GLY A 1 161 ? 8.997 -1.665 0.036 1.00 98.25 161 GLY A O 1
ATOM 1283 N N . TYR A 1 162 ? 7.232 -0.689 1.047 1.00 98.81 162 TYR A N 1
ATOM 1284 C CA . TYR A 1 162 ? 6.258 -1.721 0.712 1.00 98.81 162 TYR A CA 1
ATOM 1285 C C . TYR A 1 162 ? 5.061 -1.110 -0.021 1.00 98.81 162 TYR A C 1
ATOM 1287 O O . TYR A 1 162 ? 4.698 0.047 0.200 1.00 98.81 162 TYR A O 1
ATOM 1295 N N . CYS A 1 163 ? 4.445 -1.890 -0.904 1.00 98.75 163 CYS A N 1
ATOM 1296 C CA . CYS A 1 163 ? 3.150 -1.602 -1.507 1.00 98.75 163 CYS A CA 1
ATOM 1297 C C . CYS A 1 163 ? 2.136 -2.572 -0.902 1.00 98.75 163 CYS A C 1
ATOM 1299 O O . CYS A 1 163 ? 2.249 -3.775 -1.119 1.00 98.75 163 CYS A O 1
ATOM 1301 N N . ALA A 1 164 ? 1.168 -2.076 -0.143 1.00 98.69 164 ALA A N 1
ATOM 1302 C CA . ALA A 1 164 ? 0.119 -2.889 0.451 1.00 98.69 164 ALA A CA 1
ATOM 1303 C C . ALA A 1 164 ? -1.202 -2.718 -0.298 1.00 98.69 164 ALA A C 1
ATOM 1305 O O . ALA A 1 164 ?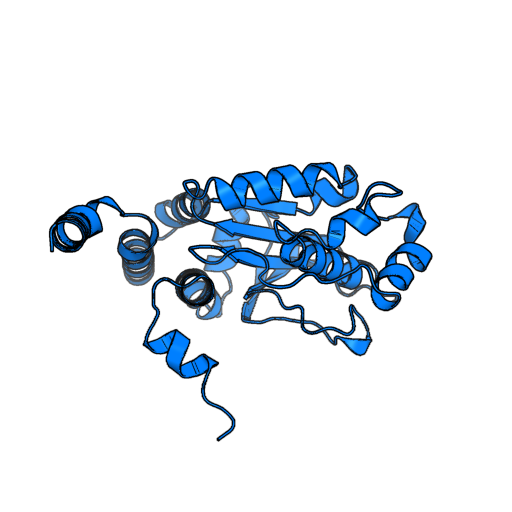 -1.556 -1.609 -0.698 1.00 98.69 164 ALA A O 1
ATOM 1306 N N . VAL A 1 165 ? -1.950 -3.810 -0.439 1.00 98.44 165 VAL A N 1
ATOM 1307 C CA . VAL A 1 165 ? -3.343 -3.776 -0.892 1.00 98.44 165 VAL A CA 1
ATOM 1308 C C . VAL A 1 165 ? -4.253 -4.177 0.258 1.00 98.44 165 VAL A C 1
ATOM 1310 O O . VAL A 1 165 ? -4.082 -5.253 0.833 1.00 98.44 165 VAL A O 1
ATOM 1313 N N . VAL A 1 166 ? -5.225 -3.320 0.569 1.00 98.31 166 VAL A N 1
ATOM 1314 C CA . VAL A 1 166 ? -6.236 -3.551 1.604 1.00 98.31 166 VAL A CA 1
ATOM 1315 C C . VAL A 1 166 ? -7.604 -3.725 0.961 1.00 98.31 166 VAL A C 1
ATOM 1317 O O . VAL A 1 166 ? -8.088 -2.819 0.284 1.00 98.31 166 VAL A O 1
ATOM 1320 N N . TYR A 1 167 ? -8.235 -4.880 1.162 1.00 97.19 167 TYR A N 1
ATOM 1321 C CA . TYR A 1 167 ? -9.493 -5.230 0.495 1.00 97.19 167 TYR A CA 1
ATOM 1322 C C . TYR A 1 167 ? -10.286 -6.287 1.283 1.00 97.19 167 TYR A C 1
ATOM 1324 O O . TYR A 1 167 ? -9.689 -6.998 2.086 1.00 97.19 167 TYR A O 1
ATOM 1332 N N . PRO A 1 168 ? -11.613 -6.424 1.114 1.00 95.25 168 PRO A N 1
ATOM 1333 C CA . PRO A 1 168 ? -12.363 -7.499 1.764 1.00 95.25 168 PRO A CA 1
ATOM 1334 C C . PRO A 1 168 ? -11.887 -8.875 1.287 1.00 95.25 168 PRO A C 1
ATOM 1336 O O . PRO A 1 168 ? -11.809 -9.104 0.080 1.00 95.25 168 PRO A O 1
ATOM 1339 N N . SER A 1 169 ? -11.678 -9.834 2.196 1.00 93.94 169 SER A N 1
ATOM 1340 C CA . SER A 1 169 ? -11.287 -11.210 1.827 1.00 93.94 169 SER A CA 1
ATOM 1341 C C . SER A 1 169 ? -12.248 -11.875 0.827 1.00 93.94 169 SER A C 1
ATOM 1343 O O . SER A 1 169 ? -11.860 -12.724 0.022 1.00 93.94 169 SER A O 1
ATOM 1345 N N . ARG A 1 170 ? -13.520 -11.461 0.862 1.00 91.25 170 ARG A N 1
ATOM 1346 C CA . ARG A 1 170 ? -14.599 -11.944 -0.006 1.00 91.25 170 ARG A CA 1
ATOM 1347 C C . ARG A 1 170 ? -14.557 -11.369 -1.422 1.00 91.25 170 ARG A C 1
ATOM 1349 O O . ARG A 1 170 ? -15.235 -11.911 -2.296 1.00 91.25 170 ARG A O 1
ATOM 1356 N N . ASP A 1 171 ? -13.775 -10.321 -1.681 1.00 92.88 171 ASP A N 1
ATOM 1357 C CA . ASP A 1 171 ? -13.562 -9.819 -3.038 1.00 92.88 171 ASP A CA 1
ATOM 1358 C C . ASP A 1 171 ? -12.583 -10.733 -3.793 1.00 92.88 171 ASP A C 1
ATOM 1360 O O . ASP A 1 171 ? -11.375 -10.503 -3.921 1.00 92.88 171 ASP A O 1
ATOM 1364 N N . VAL A 1 172 ? -13.155 -11.812 -4.325 1.00 92.12 172 VAL A N 1
ATOM 1365 C CA . VAL A 1 172 ? -12.447 -12.807 -5.133 1.00 92.12 172 VAL A CA 1
ATOM 1366 C C . VAL A 1 172 ? -11.868 -12.221 -6.421 1.00 92.12 172 VAL A C 1
ATOM 1368 O O . VAL A 1 172 ? -10.935 -12.802 -6.975 1.00 92.12 172 VAL A O 1
ATOM 1371 N N . GLN A 1 173 ? -12.409 -11.109 -6.933 1.00 92.44 173 GLN A N 1
ATOM 1372 C CA . GLN A 1 173 ? -11.890 -10.477 -8.145 1.00 92.44 173 GLN A CA 1
ATOM 1373 C C . GLN A 1 173 ? -10.591 -9.736 -7.835 1.00 92.44 173 GLN A C 1
ATOM 1375 O O . GLN A 1 173 ? -9.605 -9.939 -8.546 1.00 92.44 173 GLN A O 1
ATOM 1380 N N . CYS A 1 174 ? -10.560 -8.971 -6.741 1.00 94.50 174 CYS A N 1
ATOM 1381 C CA . CYS A 1 174 ? -9.345 -8.331 -6.245 1.00 94.50 174 CYS A CA 1
ATOM 1382 C C . CYS A 1 174 ? -8.257 -9.371 -5.926 1.00 94.50 174 CYS A C 1
ATOM 1384 O O . CYS A 1 174 ? -7.153 -9.287 -6.466 1.00 94.50 174 CYS A O 1
ATOM 1386 N N . GLY A 1 175 ? -8.585 -10.429 -5.173 1.00 95.38 175 GLY A N 1
ATOM 1387 C CA . GLY A 1 175 ? -7.622 -11.494 -4.854 1.00 95.38 175 GLY A CA 1
ATOM 1388 C C . GLY A 1 175 ? -7.050 -12.197 -6.098 1.00 95.38 175 GLY A C 1
ATOM 1389 O O . GLY A 1 175 ? -5.846 -12.460 -6.188 1.00 95.38 175 GLY A O 1
ATOM 1390 N N . ARG A 1 176 ? -7.880 -12.449 -7.123 1.00 95.38 176 ARG A N 1
ATOM 1391 C CA . ARG A 1 176 ? -7.416 -12.992 -8.416 1.00 95.38 176 ARG A CA 1
ATOM 1392 C C . ARG A 1 176 ? -6.518 -12.013 -9.167 1.00 95.38 176 ARG A C 1
ATOM 1394 O O . ARG A 1 176 ? -5.531 -12.449 -9.757 1.00 95.38 176 ARG A O 1
ATOM 1401 N N . ALA A 1 177 ? -6.837 -10.720 -9.150 1.00 95.44 177 ALA A N 1
ATOM 1402 C CA . ALA A 1 177 ? -6.013 -9.689 -9.770 1.00 95.44 177 ALA A CA 1
ATOM 1403 C C . ALA A 1 177 ? -4.625 -9.604 -9.119 1.00 95.44 177 ALA A C 1
ATOM 1405 O O . ALA A 1 177 ? -3.626 -9.619 -9.838 1.00 95.44 177 ALA A O 1
ATOM 1406 N N . ILE A 1 178 ? -4.553 -9.611 -7.782 1.00 96.94 178 ILE A N 1
ATOM 1407 C CA . ILE A 1 178 ? -3.290 -9.634 -7.028 1.00 96.94 178 ILE A CA 1
ATOM 1408 C C . ILE A 1 178 ? -2.500 -10.907 -7.356 1.00 96.94 178 ILE A C 1
ATOM 1410 O O . ILE A 1 178 ? -1.327 -10.831 -7.716 1.00 96.94 178 ILE A O 1
ATOM 1414 N N . THR A 1 179 ? -3.151 -12.074 -7.331 1.00 97.06 179 THR A N 1
ATOM 1415 C CA . THR A 1 179 ? -2.513 -13.358 -7.678 1.00 97.06 179 THR A CA 1
ATOM 1416 C C . THR A 1 179 ? -1.950 -13.345 -9.102 1.00 97.06 179 THR A C 1
ATOM 1418 O O . THR A 1 179 ? -0.813 -13.755 -9.330 1.00 97.06 179 THR A O 1
ATOM 1421 N N . SER A 1 180 ? -2.722 -12.850 -10.073 1.00 96.62 180 SER A N 1
ATOM 1422 C CA . SER A 1 180 ? -2.283 -12.714 -11.467 1.00 96.62 180 SER A CA 1
ATOM 1423 C C . SER A 1 180 ? -1.118 -11.733 -11.598 1.00 96.62 180 SER A C 1
ATOM 1425 O O . SER A 1 180 ? -0.179 -11.979 -12.355 1.00 96.62 180 SER A O 1
ATOM 1427 N N . TYR A 1 181 ? -1.140 -10.639 -10.837 1.00 97.75 181 TYR A N 1
ATOM 1428 C CA . TYR A 1 181 ? -0.059 -9.665 -10.812 1.00 97.75 181 TYR A CA 1
ATOM 1429 C C . TYR A 1 181 ? 1.246 -10.259 -10.260 1.00 97.75 181 TYR A C 1
ATOM 1431 O O . TYR A 1 181 ? 2.283 -10.120 -10.916 1.00 97.75 181 TYR A O 1
ATOM 1439 N N . ARG A 1 182 ? 1.190 -10.991 -9.134 1.00 98.06 182 ARG A N 1
ATOM 1440 C CA . ARG A 1 182 ? 2.342 -11.671 -8.500 1.00 98.06 182 ARG A CA 1
ATOM 1441 C C . ARG A 1 182 ? 3.090 -12.595 -9.467 1.00 98.06 182 ARG A C 1
ATOM 1443 O O . ARG A 1 182 ? 4.313 -12.698 -9.418 1.00 98.06 182 ARG A O 1
ATOM 1450 N N . GLN A 1 183 ? 2.403 -13.195 -10.445 1.00 97.50 183 GLN A N 1
ATOM 1451 C CA . GLN A 1 183 ? 3.048 -14.028 -11.474 1.00 97.50 183 GLN A CA 1
ATOM 1452 C C . GLN A 1 183 ? 4.097 -13.275 -12.312 1.00 97.50 183 GLN A C 1
ATOM 1454 O O . GLN A 1 183 ? 4.965 -13.917 -12.911 1.00 97.50 183 GLN A O 1
ATOM 1459 N N . ASN A 1 184 ? 4.042 -11.943 -12.355 1.00 97.81 184 ASN A N 1
ATOM 1460 C CA . ASN A 1 184 ? 4.989 -11.094 -13.076 1.00 97.81 184 ASN A CA 1
ATOM 1461 C C . ASN A 1 184 ? 6.204 -10.675 -12.229 1.00 97.81 184 ASN A C 1
ATOM 1463 O O . ASN A 1 184 ? 7.137 -10.100 -12.787 1.00 97.81 184 ASN A O 1
ATOM 1467 N N . LEU A 1 185 ? 6.215 -10.942 -10.917 1.00 98.50 185 LEU A N 1
ATOM 1468 C CA . LEU A 1 185 ? 7.252 -10.482 -9.989 1.00 98.50 185 LEU A CA 1
ATOM 1469 C C . LEU A 1 185 ? 8.412 -11.477 -9.851 1.00 98.50 185 LEU A C 1
ATOM 1471 O O . LEU A 1 185 ? 8.247 -12.696 -9.932 1.00 98.50 185 LEU A O 1
ATOM 1475 N N . LEU A 1 186 ? 9.607 -10.933 -9.647 1.00 98.62 186 LEU A N 1
ATOM 1476 C CA . LEU A 1 186 ? 10.774 -11.646 -9.132 1.00 98.62 186 LEU A CA 1
ATOM 1477 C C . LEU A 1 186 ? 10.720 -11.678 -7.590 1.00 98.62 186 LEU A C 1
ATOM 1479 O O . LEU A 1 186 ? 10.024 -10.854 -6.997 1.00 98.62 186 LEU A O 1
ATOM 1483 N N . PRO A 1 187 ? 11.462 -12.578 -6.911 1.00 98.50 187 PRO A N 1
ATOM 1484 C CA . PRO A 1 187 ? 11.383 -12.719 -5.451 1.00 98.50 187 PRO A CA 1
ATOM 1485 C C . PRO A 1 187 ? 11.646 -11.428 -4.657 1.00 98.50 187 PRO A C 1
ATOM 1487 O O . PRO A 1 187 ? 11.028 -11.206 -3.622 1.00 98.50 187 PRO A O 1
ATOM 1490 N N . ASN A 1 188 ? 12.536 -10.563 -5.148 1.00 98.00 188 ASN A N 1
ATOM 1491 C CA . ASN A 1 188 ? 12.832 -9.260 -4.545 1.00 98.00 188 ASN A CA 1
ATOM 1492 C C . ASN A 1 188 ? 11.648 -8.281 -4.616 1.00 98.00 188 ASN A C 1
ATOM 1494 O O . ASN A 1 188 ? 11.450 -7.528 -3.672 1.00 98.00 188 ASN A O 1
ATOM 1498 N N . GLY A 1 189 ? 10.873 -8.296 -5.704 1.00 98.31 189 GLY A N 1
ATOM 1499 C CA . GLY A 1 189 ? 9.647 -7.503 -5.825 1.00 98.31 189 GLY A CA 1
ATOM 1500 C C . GLY A 1 189 ? 8.456 -8.133 -5.108 1.00 98.31 189 GLY A C 1
ATOM 1501 O O . GLY A 1 189 ? 7.620 -7.443 -4.544 1.00 98.31 189 GLY A O 1
ATOM 1502 N N . GLU A 1 190 ? 8.374 -9.461 -5.089 1.00 98.31 190 GLU A N 1
ATOM 1503 C CA . GLU A 1 190 ? 7.333 -10.181 -4.349 1.00 98.31 190 GLU A CA 1
ATOM 1504 C C . GLU A 1 190 ? 7.382 -9.855 -2.848 1.00 98.31 190 GLU A C 1
ATOM 1506 O O . GLU A 1 190 ? 6.346 -9.661 -2.215 1.00 98.31 190 GLU A O 1
ATOM 1511 N N . ALA A 1 191 ? 8.593 -9.723 -2.297 1.00 98.12 191 ALA A N 1
ATOM 1512 C CA . ALA A 1 191 ? 8.821 -9.369 -0.899 1.00 98.12 191 ALA A CA 1
ATOM 1513 C C . ALA A 1 191 ? 8.353 -7.948 -0.525 1.00 98.12 191 ALA A C 1
ATOM 1515 O O . ALA A 1 191 ? 8.187 -7.664 0.660 1.00 98.12 191 ALA A O 1
ATOM 1516 N N . THR A 1 192 ? 8.134 -7.060 -1.502 1.00 98.62 192 THR A N 1
ATOM 1517 C CA . THR A 1 192 ? 7.665 -5.684 -1.272 1.00 98.62 192 THR A CA 1
ATOM 1518 C C . THR A 1 192 ? 6.160 -5.515 -1.478 1.00 98.62 192 THR A C 1
ATOM 1520 O O . THR A 1 192 ? 5.635 -4.437 -1.197 1.00 98.62 192 THR A O 1
ATOM 1523 N N . LEU A 1 193 ? 5.450 -6.560 -1.923 1.00 98.62 193 LEU A N 1
ATOM 1524 C CA . LEU A 1 193 ? 3.999 -6.550 -2.104 1.00 98.62 193 LEU A CA 1
ATOM 1525 C C . LEU A 1 193 ? 3.283 -7.213 -0.919 1.00 98.62 193 LEU A C 1
ATOM 1527 O O . LEU A 1 193 ? 3.277 -8.439 -0.764 1.00 98.62 193 LEU A O 1
ATOM 1531 N N . LEU A 1 194 ? 2.617 -6.387 -0.118 1.00 98.56 194 LEU A N 1
ATOM 1532 C CA . LEU A 1 194 ? 1.827 -6.804 1.034 1.00 98.56 194 LEU A CA 1
ATOM 1533 C C . LEU A 1 194 ? 0.346 -6.902 0.669 1.00 98.56 194 LEU A C 1
ATOM 1535 O O . LEU A 1 194 ? -0.182 -6.146 -0.146 1.00 98.56 194 LEU A O 1
ATOM 1539 N N . GLU A 1 195 ? -0.331 -7.852 1.293 1.00 97.50 195 GLU A N 1
ATOM 1540 C CA . GLU A 1 195 ? -1.727 -8.167 1.026 1.00 97.50 195 GLU A CA 1
ATOM 1541 C C . GLU A 1 195 ? -2.435 -8.322 2.362 1.00 97.50 195 GLU A C 1
ATOM 1543 O O . GLU A 1 195 ? -2.106 -9.211 3.150 1.00 97.50 195 GLU A O 1
ATOM 1548 N N . TRP A 1 196 ? -3.357 -7.407 2.640 1.00 98.25 196 TRP A N 1
ATOM 1549 C CA . TRP A 1 196 ? -4.023 -7.305 3.928 1.00 98.25 196 TRP A CA 1
ATOM 1550 C C . TRP A 1 196 ? -5.532 -7.318 3.721 1.00 98.25 196 TRP A C 1
ATOM 1552 O O . TRP A 1 196 ? -6.135 -6.266 3.492 1.00 98.25 196 TRP A O 1
ATOM 1562 N N . PRO A 1 197 ? -6.167 -8.496 3.819 1.00 97.38 197 PRO A N 1
ATOM 1563 C CA . PRO A 1 197 ? -7.610 -8.557 3.928 1.00 97.38 197 PRO A CA 1
ATOM 1564 C C . PRO A 1 197 ? -8.106 -7.636 5.053 1.00 97.38 197 PRO A C 1
ATOM 1566 O O . PRO A 1 197 ? -7.460 -7.531 6.100 1.00 97.38 197 PRO A O 1
ATOM 1569 N N . LEU A 1 198 ? -9.237 -6.959 4.860 1.00 96.56 198 LEU A N 1
ATOM 1570 C CA . LEU A 1 198 ? -9.801 -6.042 5.860 1.00 96.56 198 LEU A CA 1
ATOM 1571 C C . LEU A 1 198 ? -10.009 -6.720 7.214 1.00 96.56 198 LEU A C 1
ATOM 1573 O O . LEU A 1 198 ? -9.786 -6.108 8.254 1.00 96.56 198 LEU A O 1
ATOM 1577 N N . GLU A 1 199 ? -10.393 -7.990 7.192 1.00 96.50 199 GLU A N 1
ATOM 1578 C CA . GLU A 1 199 ? -10.547 -8.842 8.364 1.00 96.50 199 GLU A CA 1
ATOM 1579 C C . GLU A 1 199 ? -9.223 -8.976 9.125 1.00 96.50 199 GLU A C 1
ATOM 1581 O O . GLU A 1 199 ? -9.191 -8.797 10.336 1.00 96.50 199 GLU A O 1
ATOM 1586 N N . THR A 1 200 ? -8.104 -9.160 8.419 1.00 97.25 200 THR A N 1
ATOM 1587 C CA . THR A 1 200 ? -6.766 -9.194 9.028 1.00 97.25 200 THR A CA 1
ATOM 1588 C C . THR A 1 200 ? -6.398 -7.859 9.677 1.00 97.25 200 THR A C 1
ATOM 1590 O O . THR A 1 200 ? -5.780 -7.840 10.740 1.00 97.25 200 THR A O 1
ATOM 1593 N N . VAL A 1 201 ? -6.782 -6.728 9.072 1.00 97.62 201 VAL A N 1
ATOM 1594 C CA . VAL A 1 201 ? -6.562 -5.402 9.675 1.00 97.62 201 VAL A CA 1
ATOM 1595 C C . VAL A 1 201 ? -7.411 -5.226 10.937 1.00 97.62 201 VAL A C 1
ATOM 1597 O O . VAL A 1 201 ? -6.910 -4.738 11.951 1.00 97.62 201 VAL A O 1
ATOM 1600 N N . TYR A 1 202 ? -8.674 -5.654 10.896 1.00 96.94 202 TYR A N 1
ATOM 1601 C CA . TYR A 1 202 ? -9.577 -5.624 12.045 1.00 96.94 202 TYR A CA 1
ATOM 1602 C C . TYR A 1 202 ? -9.046 -6.481 13.202 1.00 96.94 202 TYR A C 1
ATOM 1604 O O . TYR A 1 202 ? -8.884 -5.974 14.309 1.00 96.94 202 TYR A O 1
ATOM 1612 N N . GLU A 1 203 ? -8.687 -7.739 12.933 1.00 96.75 203 GLU A N 1
ATOM 1613 C CA . GLU A 1 203 ? -8.136 -8.687 13.912 1.00 96.75 203 GLU A CA 1
ATOM 1614 C C . GLU A 1 203 ? -6.795 -8.221 14.499 1.00 96.75 203 GLU A C 1
ATOM 1616 O O . GLU A 1 203 ? -6.469 -8.521 15.650 1.00 96.75 203 GLU A O 1
ATOM 1621 N N . ALA A 1 204 ? -6.005 -7.460 13.735 1.00 96.88 204 ALA A N 1
ATOM 1622 C CA . ALA A 1 204 ? -4.787 -6.839 14.240 1.00 96.88 204 ALA A CA 1
ATOM 1623 C C . ALA A 1 204 ? -5.092 -5.708 15.240 1.00 96.88 204 ALA A C 1
ATOM 1625 O O . ALA A 1 204 ? -4.392 -5.582 16.250 1.00 96.88 204 ALA A O 1
ATOM 1626 N N . LEU A 1 205 ? -6.124 -4.899 14.980 1.00 95.81 205 LEU A N 1
ATOM 1627 C CA . LEU A 1 205 ? -6.490 -3.751 15.811 1.00 95.81 205 LEU A CA 1
ATOM 1628 C C . LEU A 1 205 ? -7.284 -4.149 17.052 1.00 95.81 205 LEU A C 1
ATOM 1630 O O . LEU A 1 205 ? -6.895 -3.762 18.147 1.00 95.81 205 LEU A O 1
ATOM 1634 N N . GLU A 1 206 ? -8.370 -4.907 16.901 1.00 96.12 206 GLU A N 1
ATOM 1635 C CA . GLU A 1 206 ? -9.377 -5.163 17.942 1.00 96.12 206 GLU A CA 1
ATOM 1636 C C . GLU A 1 206 ? -8.781 -5.545 19.314 1.00 96.12 206 GLU A C 1
ATOM 1638 O O . GLU A 1 206 ? -9.016 -4.815 20.281 1.00 96.12 206 GLU A O 1
ATOM 1643 N N . PRO A 1 207 ? -7.939 -6.591 19.439 1.00 94.25 207 PRO A N 1
ATOM 1644 C CA . PRO A 1 207 ? -7.349 -6.981 20.722 1.00 94.25 207 PRO A CA 1
ATOM 1645 C C . PRO A 1 207 ? -6.287 -6.003 21.250 1.00 94.25 207 PRO A C 1
ATOM 1647 O O . PRO A 1 207 ? -5.726 -6.214 22.325 1.00 94.25 207 PRO A O 1
ATOM 1650 N N . ALA A 1 208 ? -5.924 -4.986 20.474 1.00 89.56 208 ALA A N 1
ATOM 1651 C CA . ALA A 1 208 ? -4.903 -4.002 20.801 1.00 89.56 208 ALA A CA 1
ATOM 1652 C C . ALA A 1 208 ? -5.495 -2.691 21.351 1.00 89.56 208 ALA A C 1
ATOM 1654 O O . ALA A 1 208 ? -4.779 -1.930 22.004 1.00 89.56 208 ALA A O 1
ATOM 1655 N N . LEU A 1 209 ? -6.784 -2.426 21.106 1.00 93.12 209 LEU A N 1
ATOM 1656 C CA . LEU A 1 209 ? -7.439 -1.176 21.490 1.00 93.12 209 LEU A CA 1
ATOM 1657 C C . LEU A 1 209 ? -7.859 -1.192 22.962 1.00 93.12 209 LEU A C 1
ATOM 1659 O O . LEU A 1 209 ? -8.697 -1.988 23.393 1.00 93.12 209 LEU A O 1
ATOM 1663 N N . THR A 1 210 ? -7.314 -0.260 23.739 1.00 88.88 210 THR A N 1
ATOM 1664 C CA . THR A 1 210 ? -7.628 -0.103 25.168 1.00 88.88 210 THR A CA 1
ATOM 1665 C C . THR A 1 210 ? -8.605 1.038 25.448 1.00 88.88 210 THR A C 1
ATOM 1667 O O . THR A 1 210 ? -9.273 1.008 26.483 1.00 88.88 210 THR A O 1
ATOM 1670 N N . ASP A 1 211 ? -8.742 1.984 24.520 1.00 92.12 211 ASP A N 1
ATOM 1671 C CA . ASP A 1 211 ? -9.604 3.160 24.625 1.00 92.12 211 ASP A CA 1
ATOM 1672 C C . ASP A 1 211 ? -11.017 2.913 24.060 1.00 92.12 211 ASP A C 1
ATOM 1674 O O . ASP A 1 211 ? -11.191 2.275 23.018 1.00 92.12 211 ASP A O 1
ATOM 1678 N N . ASP A 1 212 ? -12.041 3.438 24.740 1.00 94.62 212 ASP A N 1
ATOM 1679 C CA . ASP A 1 212 ? -13.444 3.237 24.353 1.00 94.62 212 ASP A CA 1
ATOM 1680 C C . ASP A 1 212 ? -13.799 3.916 23.030 1.00 94.62 212 ASP A C 1
ATOM 1682 O O . ASP A 1 212 ? -14.559 3.352 22.241 1.00 94.62 212 ASP A O 1
ATOM 1686 N N . SER A 1 213 ? -13.239 5.096 22.750 1.00 93.62 213 SER A N 1
ATOM 1687 C CA . SER A 1 213 ? -13.504 5.799 21.493 1.00 93.62 213 SER A CA 1
ATOM 1688 C C . SER A 1 213 ? -12.888 5.057 20.305 1.00 93.62 213 SER A C 1
ATOM 1690 O O . SER A 1 213 ? -13.527 4.920 19.261 1.00 93.62 213 SER A O 1
ATOM 1692 N N . GLN A 1 214 ? -11.694 4.482 20.487 1.00 94.06 214 GLN A N 1
ATOM 1693 C CA . GLN A 1 214 ? -11.054 3.627 19.488 1.00 94.06 214 GLN A CA 1
ATOM 1694 C C . GLN A 1 214 ? -11.871 2.354 19.237 1.00 94.06 214 GLN A C 1
ATOM 1696 O O . GLN A 1 214 ? -12.103 1.997 18.081 1.00 94.06 214 GLN A O 1
ATOM 1701 N N . ARG A 1 215 ? -12.357 1.691 20.297 1.00 96.00 215 ARG A N 1
ATOM 1702 C CA . ARG A 1 215 ? -13.230 0.512 20.167 1.00 96.00 215 ARG A CA 1
ATOM 1703 C C . ARG A 1 215 ? -14.527 0.837 19.428 1.00 96.00 215 ARG A C 1
ATOM 1705 O O . ARG A 1 215 ? -14.914 0.099 18.527 1.00 96.00 215 ARG A O 1
ATOM 1712 N N . GLN A 1 216 ? -15.175 1.953 19.760 1.00 96.75 216 GLN A N 1
ATOM 1713 C CA . GLN A 1 216 ? -16.390 2.402 19.072 1.00 96.75 216 GLN A CA 1
ATOM 1714 C C . GLN A 1 216 ? -16.137 2.699 17.592 1.00 96.75 216 GLN A C 1
ATOM 1716 O O . GLN A 1 216 ? -16.944 2.320 16.743 1.00 96.75 216 GLN A O 1
ATOM 1721 N N . TRP A 1 217 ? -15.014 3.344 17.270 1.00 96.25 217 TRP A N 1
ATOM 1722 C CA . TRP A 1 217 ? -14.610 3.576 15.887 1.00 96.25 217 TRP A CA 1
ATOM 1723 C C . TRP A 1 217 ? -14.432 2.260 15.121 1.00 96.25 217 TRP A C 1
ATOM 1725 O O . TRP A 1 217 ? -15.023 2.099 14.051 1.00 96.25 217 TRP A O 1
ATOM 1735 N N . LEU A 1 218 ? -13.655 1.320 15.665 1.00 96.81 218 LEU A N 1
ATOM 1736 C CA . LEU A 1 218 ? -13.391 0.050 14.997 1.00 96.81 218 LEU A CA 1
ATOM 1737 C C . LEU A 1 218 ? -14.680 -0.770 14.826 1.00 96.81 218 LEU A C 1
ATOM 1739 O O . LEU A 1 218 ? -14.906 -1.342 13.761 1.00 96.81 218 LEU A O 1
ATOM 1743 N N . GLN A 1 219 ? -15.577 -0.745 15.817 1.00 96.00 219 GLN A N 1
ATOM 1744 C CA . GLN A 1 219 ? -16.897 -1.365 15.706 1.00 96.00 219 GLN A CA 1
ATOM 1745 C C . GLN A 1 219 ? -17.743 -0.713 14.605 1.00 96.00 219 GLN A C 1
ATOM 1747 O O . GLN A 1 219 ? -18.381 -1.409 13.817 1.00 96.00 219 GLN A O 1
ATOM 1752 N N . ALA A 1 220 ? -17.748 0.620 14.511 1.00 94.94 220 ALA A N 1
ATOM 1753 C CA . ALA A 1 220 ? -18.456 1.327 13.446 1.00 94.94 220 ALA A CA 1
ATOM 1754 C C . ALA A 1 220 ? -17.876 1.002 12.059 1.00 94.94 220 ALA A C 1
ATOM 1756 O O . ALA A 1 220 ? -18.630 0.899 11.089 1.00 94.94 220 ALA A O 1
ATOM 1757 N N . PHE A 1 221 ? -16.555 0.819 11.962 1.00 95.25 221 PHE A N 1
ATOM 1758 C CA . PHE A 1 221 ? -15.894 0.344 10.750 1.00 95.25 221 PHE A CA 1
ATOM 1759 C C . PHE A 1 221 ? -16.349 -1.077 10.390 1.00 95.25 221 PHE A C 1
ATOM 1761 O O . PHE A 1 221 ? -16.787 -1.304 9.262 1.00 95.25 221 PHE A O 1
ATOM 1768 N N . HIS A 1 222 ? -16.327 -2.004 11.351 1.00 95.12 222 HIS A N 1
ATOM 1769 C CA . HIS A 1 222 ? -16.773 -3.385 11.162 1.00 95.12 222 HIS A CA 1
ATOM 1770 C C . HIS A 1 222 ? -18.224 -3.463 10.693 1.00 95.12 222 HIS A C 1
ATOM 1772 O O . HIS A 1 222 ? -18.501 -4.048 9.649 1.00 95.12 222 HIS A O 1
ATOM 1778 N N . THR A 1 223 ? -19.143 -2.805 11.405 1.00 93.00 223 THR A N 1
ATOM 1779 C CA . THR A 1 223 ? -20.564 -2.754 11.033 1.00 93.00 223 THR A CA 1
ATOM 1780 C C . THR A 1 223 ? -20.764 -2.241 9.606 1.00 93.00 223 THR A C 1
ATOM 1782 O O . THR A 1 223 ? -21.663 -2.693 8.908 1.00 93.00 223 THR A O 1
ATOM 1785 N N . ARG A 1 224 ? -19.935 -1.295 9.148 1.00 91.56 224 ARG A N 1
ATOM 1786 C CA . ARG A 1 224 ? -20.081 -0.696 7.817 1.00 91.56 224 ARG A CA 1
ATOM 1787 C C . ARG A 1 224 ? -19.493 -1.544 6.690 1.00 91.56 224 ARG A C 1
ATOM 1789 O O . ARG A 1 224 ? -20.066 -1.550 5.606 1.00 91.56 224 ARG A O 1
ATOM 1796 N N . TYR A 1 225 ? -18.341 -2.175 6.910 1.00 92.62 225 TYR A N 1
ATOM 1797 C CA . TYR A 1 225 ? -17.539 -2.761 5.826 1.00 92.62 225 TYR A CA 1
ATOM 1798 C C . TYR A 1 225 ? -17.372 -4.280 5.898 1.00 92.62 225 TYR A C 1
ATOM 1800 O O . TYR A 1 225 ? -17.014 -4.885 4.891 1.00 92.62 225 TYR A O 1
ATOM 1808 N N . LEU A 1 226 ? -17.617 -4.893 7.057 1.00 92.00 226 LEU A N 1
ATOM 1809 C CA . LEU A 1 226 ? -17.394 -6.324 7.291 1.00 92.00 226 LEU A CA 1
ATOM 1810 C C . LEU A 1 226 ? -18.686 -7.073 7.640 1.00 92.00 226 LEU A C 1
ATOM 1812 O O . LEU A 1 226 ? -18.845 -8.232 7.256 1.00 92.00 226 LEU A O 1
ATOM 1816 N N . ASP A 1 227 ? -19.637 -6.415 8.307 1.00 90.38 227 ASP A N 1
ATOM 1817 C CA . ASP A 1 227 ? -20.906 -7.027 8.704 1.00 90.38 227 ASP A CA 1
ATOM 1818 C C . ASP A 1 227 ? -21.965 -6.976 7.591 1.00 90.38 227 ASP A C 1
ATOM 1820 O O . ASP A 1 227 ? -22.890 -6.161 7.580 1.00 90.38 227 ASP A O 1
ATOM 1824 N N . LEU A 1 228 ? -21.832 -7.883 6.622 1.00 84.31 228 LEU A N 1
ATOM 1825 C CA . LEU A 1 228 ? -22.810 -8.012 5.540 1.00 84.31 228 LEU A CA 1
ATOM 1826 C C . LEU A 1 228 ? -24.161 -8.566 6.021 1.00 84.31 228 LEU A C 1
ATOM 1828 O O . LEU A 1 228 ? -25.176 -8.289 5.389 1.00 84.31 228 LEU A O 1
ATOM 1832 N N . ALA A 1 229 ? -24.206 -9.287 7.147 1.00 87.19 229 ALA A N 1
ATOM 1833 C CA . ALA A 1 229 ? -25.453 -9.833 7.684 1.00 87.19 229 ALA A CA 1
ATOM 1834 C C . ALA A 1 229 ? -26.400 -8.713 8.141 1.00 87.19 229 ALA A C 1
ATOM 1836 O O . ALA A 1 229 ? -27.608 -8.794 7.930 1.00 87.19 229 ALA A O 1
ATOM 1837 N N . GLN A 1 230 ? -25.862 -7.616 8.685 1.00 85.25 230 GLN A N 1
ATOM 1838 C CA . GLN A 1 230 ? -26.672 -6.446 9.037 1.00 85.25 230 GLN A CA 1
ATOM 1839 C C . GLN A 1 230 ? -27.324 -5.755 7.827 1.00 85.25 230 GLN A C 1
ATOM 1841 O O . GLN A 1 230 ? -28.369 -5.124 7.986 1.00 85.25 230 GLN A O 1
ATOM 1846 N N . SER A 1 231 ? -26.748 -5.871 6.624 1.00 80.69 231 SER A N 1
ATOM 1847 C CA . SER A 1 231 ? -27.329 -5.293 5.399 1.00 80.69 231 SER A CA 1
ATOM 1848 C C . SER A 1 231 ? -28.216 -6.266 4.612 1.00 80.69 231 SER A C 1
ATOM 1850 O O . SER A 1 231 ? -28.944 -5.836 3.717 1.00 80.69 231 SER A O 1
ATOM 1852 N N . GLU A 1 232 ? -28.222 -7.552 4.973 1.00 85.69 232 GLU A N 1
ATOM 1853 C CA . GLU A 1 232 ? -28.965 -8.608 4.278 1.00 85.69 232 GLU A CA 1
ATOM 1854 C C . GLU A 1 232 ? -30.488 -8.376 4.229 1.00 85.69 232 GLU A C 1
ATOM 1856 O O . GLU A 1 232 ? -31.049 -8.516 3.140 1.00 85.69 232 GLU A O 1
ATOM 1861 N N . PRO A 1 233 ? -31.177 -7.945 5.309 1.00 87.81 233 PRO A N 1
ATOM 1862 C CA . PRO A 1 233 ? -32.614 -7.667 5.238 1.00 87.81 233 PRO A CA 1
ATOM 1863 C C . PRO A 1 233 ? -32.952 -6.552 4.241 1.00 87.81 233 PRO A C 1
ATOM 1865 O O . PRO A 1 233 ? -33.835 -6.710 3.404 1.00 87.81 233 PRO A O 1
ATOM 1868 N N . ALA A 1 234 ? -32.199 -5.448 4.275 1.00 83.38 234 ALA A N 1
ATOM 1869 C CA . ALA A 1 234 ? -32.407 -4.324 3.364 1.00 83.38 234 ALA A CA 1
ATOM 1870 C C . ALA A 1 234 ? -32.099 -4.701 1.904 1.00 83.38 234 ALA A C 1
ATOM 1872 O O . ALA A 1 234 ? -32.764 -4.230 0.981 1.00 83.38 234 ALA A O 1
ATOM 1873 N N . TRP A 1 235 ? -31.103 -5.565 1.683 1.00 83.31 235 TRP A N 1
ATOM 1874 C CA . TRP A 1 235 ? -30.809 -6.112 0.362 1.00 83.31 235 TRP A CA 1
ATOM 1875 C C . TRP A 1 235 ? -31.932 -7.022 -0.147 1.00 83.31 235 TRP A C 1
ATOM 1877 O O . TRP A 1 235 ? -32.324 -6.913 -1.307 1.00 83.31 235 TRP A O 1
ATOM 1887 N N . ALA A 1 236 ? -32.478 -7.886 0.712 1.00 87.94 236 ALA A N 1
ATOM 1888 C CA . ALA A 1 236 ? -33.603 -8.743 0.358 1.00 87.94 236 ALA A CA 1
ATOM 1889 C C . ALA A 1 236 ? -34.831 -7.916 -0.053 1.00 87.94 236 ALA A C 1
ATOM 1891 O O . ALA A 1 236 ? -35.461 -8.231 -1.061 1.00 87.94 236 ALA A O 1
ATOM 1892 N N . ASP A 1 237 ? -35.133 -6.833 0.664 1.00 89.19 237 ASP A N 1
ATOM 1893 C CA . ASP A 1 237 ? -36.212 -5.914 0.290 1.00 89.19 237 ASP A CA 1
ATOM 1894 C C . ASP A 1 237 ? -35.946 -5.249 -1.069 1.00 89.19 237 ASP A C 1
ATOM 1896 O O . ASP A 1 237 ? -36.846 -5.170 -1.900 1.00 89.19 237 ASP A O 1
ATOM 1900 N N . PHE A 1 238 ? -34.705 -4.823 -1.333 1.00 85.12 238 PHE A N 1
ATOM 1901 C CA . PHE A 1 238 ? -34.323 -4.201 -2.604 1.00 85.12 238 PHE A CA 1
ATOM 1902 C C . PHE A 1 238 ? -34.435 -5.151 -3.804 1.00 85.12 238 PHE A C 1
ATOM 1904 O O . PHE A 1 238 ? -34.908 -4.742 -4.857 1.00 85.12 238 PHE A O 1
ATOM 1911 N N . VAL A 1 239 ? -33.997 -6.407 -3.672 1.00 86.69 239 VAL A N 1
ATOM 1912 C CA . VAL A 1 239 ? -34.035 -7.386 -4.778 1.00 86.69 239 VAL A CA 1
ATOM 1913 C C . VAL A 1 239 ? -35.462 -7.843 -5.093 1.00 86.69 239 VAL A C 1
ATOM 1915 O O . VAL A 1 239 ? -35.736 -8.260 -6.217 1.00 86.69 239 VAL A O 1
ATOM 1918 N N . ASN A 1 240 ? -36.361 -7.775 -4.110 1.00 79.19 240 ASN A N 1
ATOM 1919 C CA . ASN A 1 240 ? -37.766 -8.147 -4.264 1.00 79.19 240 ASN A CA 1
ATOM 1920 C C . ASN A 1 240 ? -38.684 -6.965 -4.644 1.00 79.19 240 ASN A C 1
ATOM 1922 O O . ASN A 1 240 ? -39.883 -7.189 -4.830 1.00 79.19 240 ASN A O 1
ATOM 1926 N N . ALA A 1 241 ? -38.153 -5.740 -4.733 1.00 70.00 241 ALA A N 1
ATOM 1927 C CA . ALA A 1 241 ? -38.867 -4.526 -5.143 1.00 70.00 241 ALA A CA 1
ATOM 1928 C C . ALA A 1 241 ? -38.797 -4.297 -6.662 1.00 70.00 241 ALA A C 1
ATOM 1930 O O . ALA A 1 241 ? -39.804 -3.796 -7.214 1.00 70.00 241 ALA A O 1
#

Radius of gyration: 18.6 Å; chains: 1; bounding box: 59×38×48 Å

Secondary structure (DSSP, 8-state):
----HHHHHHHH-TTSHHHHHHHHHHHHHH-TT-HHHHHHHHHSTTS-TT-EEEEEEEEE---GGGTTSS---EEEEEEEE-TTS-EEEEEEEE-SSS-S-SS-----HHHHHHHHHTGGG-SB-TT-GGGGG-TTTHHHHHHHHHHHHHHT-SS-S-SEEEEEEEE-TT-HHHHHHHHHHHTTB-HHHHTTEEEEEHHHHHHHHGGG--SHHHHHHHHHHHHHHT-HHHHHHHHHHHHT-

Foldseek 3Di:
DDDDPPVCCLVPPCQFQLNLLCLQCVVCQVPCQNVLVLLLLLQFPLRDNQWRWPHKDAQDADDLVLALVDSQGARMKTWTAHVVGAIEIEREHTGGPDALAPFFDALDVSLVVLCVVPVVLDWFDPPCRRVCRDSRCVSVVVQLSSQSSQCPGPDRPHPYYAYEYEYAPPPPSNVVSVVVVCVGTDPSSNSRYHYAHNVSSLVSNQVVDPDPVSNVSSVVSCVVRPCVVNCVVVVVVVVVD

pLDDT: mean 92.18, std 11.06, range [32.44, 98.88]

Sequence (241 aa):
MRNGGGANRLSCNMLGSQTMCFNLFGPLKSDQSGSLASLLLGRLPGAPKDASVTGVFFEYAPDKTHHLNDATSFDAFISYTRPGGAKGFIGIETKLTEPFSREHYPFAPRYATWLERHRAEWWWKAGVEARFSELAYNQLWRNHLLTFSMLKQEVAEYTEGYCAVVYPSRDVQCGRAITSYRQNLLPNGEATLLEWPLETVYEALEPALTDDSQRQWLQAFHTRYLDLAQSEPAWADFVNA